Protein 1YQG (pdb70)

Nearest PDB structures (foldseek):
  2ag8-assembly1_A  TM=1.003E+00  e=1.740E-44  Neisseria meningitidis MC58
  5bsh-assembly1_D  TM=9.131E-01  e=9.333E-19  Medicago truncatula
  5uax-assembly1_C  TM=8.382E-01  e=2.889E-17  Homo sapiens
  6xp2-assembly1_A  TM=8.305E-01  e=1.001E-16  Homo sapiens
  5uax-assembly1_E  TM=8.063E-01  e=8.432E-16  Homo sapiens

B-factor: mean 32.5, std 8.83, range [17.81, 97.8]

Foldseek 3Di:
DEEEEAQPPVLLLLQLDLVVDDDQYEYADQDVVRVVVCCVPVVHHYDPDDDQADLDYEYEYEDEPVCLVSLQPDANNNHQYEYAYFLQDLVLVCVSNVHDQNYHYKWASQLSVLDIEMEEHDPPHDPVSVVVVCVSNSSHHYYYDPDSLCLVCCLPRHCPVVVVVVVLVVQLVVVVVVPDDVVSNVVSVVVVVVVVVVCVVVVDDPVCVLVVPDDPVDPSVVVVVVCVVVVVVVVSVVSSVVSSVVSVCSVVSD

InterPro domains:
  IPR000304 Pyrroline-5-carboxylate reductase-like [MF_01925] (1-258)
  IPR000304 Pyrroline-5-carboxylate reductase-like [PIRSF000193] (1-259)
  IPR000304 Pyrroline-5-carboxylate reductase-like [TIGR00112] (3-258)
  IPR008927 6-phosphogluconate dehydrogenase-like, C-terminal domain superfamily [SSF48179] (153-261)
  IPR028939 Pyrroline-5-carboxylate reductase, catalytic, N-terminal [PF03807] (3-90)
  IPR029036 Pyrroline-5-carboxylate reductase, dimerisation domain [PF14748] (154-258)
  IPR036291 NAD(P)-binding domain superfamily [SSF51735] (1-151)

Sequence (254 aa):
NVYFLGGGNAAAVAGGLVKQGGYRIYIANRGAEKRERLEKELGVETSATLPELHSDDVLILAVKPQDEAACKNIRTNGALVLSVAAGLSVGTLSRYLGGTRRIVRVPNTPGKIGLGVSGYAEAEVSETDRRIADRIKSVGLTVWLDDEEKHGITGISGSGPAYVFYLLDALQNAAIRQGFDAEARALSLATFKGAVALAEQTGEDFEKLQKNVTSKGGTTHEAVEAFRRHRVAEAISEGVCACVRRSQEERQYQ

Organism: Neisseria meningitidis serogroup B (strain ATCC BAA-335 / MC58) (NCBI:txid122586)

Secondary structure (DSSP, 8-state):
-EEEE-----HHHHHHHHHH-S--EEEE-SSHHHHHHHHHHT--EEESS-----TTSEEEE-S-TT--TTTTT---TT-EEEE--TT--HHHHHHHTTS---EEE---GGGGGT-EEE----TTS-HHHHHHHHH--TTEEE---SSTT--HHIIIIISHHHHHHHHHHHHHHHHHHTT---HHHHHHHHHHHHHHHHHHHH---HHHHHHHT--TTSHHHHHHHHHHHTTHHHHHHHHHHHHHHHHH--TTT-

CATH classification: 3.40.50.720 (+1 more: 1.10.3730.10)

Solvent-accessible surface area: 15222 Å² total

Structure (mmCIF, N/CA/C/O backbone):
data_1YQG
#
_entry.id   1YQG
#
_cell.length_a   89.526
_cell.length_b   49.845
_cell.length_c   65.534
_cell.angle_alpha   90.00
_cell.angle_beta   90.00
_cell.angle_gamma   90.00
#
_symmetry.space_group_name_H-M   'P 21 21 2'
#
loop_
_entity.id
_entity.type
_entity.pdbx_description
1 polymer 'pyrroline-5-carboxylate reductase'
2 non-polymer 'SULFATE ION'
3 water water
#
loop_
_atom_site.group_PDB
_atom_site.id
_atom_site.type_symbol
_atom_site.label_atom_id
_atom_site.label_alt_id
_atom_site.label_comp_id
_atom_site.label_asym_id
_atom_site.label_entity_id
_atom_site.label_seq_id
_atom_site.pdbx_PDB_ins_code
_atom_site.Cartn_x
_atom_site.Cartn_y
_atom_site.Cartn_z
_atom_site.occupancy
_atom_site.B_iso_or_equiv
_atom_site.auth_seq_id
_atom_site.auth_comp_id
_atom_site.auth_asym_id
_atom_site.auth_atom_id
_atom_site.pdbx_PDB_model_num
ATOM 9 N N . ASN A 1 2 ? 16.446 37.243 33.443 1.00 33.91 2 ASN A N 1
ATOM 10 C CA . ASN A 1 2 ? 15.915 36.131 32.689 1.00 32.13 2 ASN A CA 1
ATOM 11 C C . ASN A 1 2 ? 16.474 36.188 31.264 1.00 31.44 2 ASN A C 1
ATOM 12 O O . ASN A 1 2 ? 16.410 37.239 30.577 1.00 30.46 2 ASN A O 1
ATOM 17 N N . VAL A 1 3 ? 16.964 35.035 30.824 1.00 30.46 3 VAL A N 1
ATOM 18 C CA . VAL A 1 3 ? 17.353 34.862 29.446 1.00 29.16 3 VAL A CA 1
ATOM 19 C C . VAL A 1 3 ? 16.535 33.717 28.905 1.00 28.83 3 VAL A C 1
ATOM 20 O O . VAL A 1 3 ? 16.775 32.533 29.236 1.00 27.55 3 VAL A O 1
ATOM 24 N N . TYR A 1 4 ? 15.556 34.089 28.080 1.00 27.53 4 TYR A N 1
ATOM 25 C CA . TYR A 1 4 ? 14.715 33.141 27.389 1.00 27.84 4 TYR A CA 1
ATOM 26 C C . TYR A 1 4 ? 15.284 32.796 26.044 1.00 28.33 4 TYR A C 1
ATOM 27 O O . TYR A 1 4 ? 15.788 33.677 25.336 1.00 29.11 4 TYR A O 1
ATOM 36 N N . PHE A 1 5 ? 15.190 31.518 25.686 1.00 28.52 5 PHE A N 1
ATOM 37 C CA . PHE A 1 5 ? 15.568 31.055 24.348 1.00 28.39 5 PHE A CA 1
ATOM 38 C C . PHE A 1 5 ? 14.328 30.590 23.613 1.00 28.14 5 PHE A C 1
ATOM 39 O O . PHE A 1 5 ? 13.536 29.819 24.157 1.00 27.74 5 PHE A O 1
ATOM 47 N N . LEU A 1 6 ? 14.135 31.083 22.396 1.00 28.79 6 LEU A N 1
ATOM 48 C CA . LEU A 1 6 ? 13.134 30.506 21.484 1.00 30.08 6 LEU A CA 1
ATOM 49 C C . LEU A 1 6 ? 13.830 29.485 20.593 1.00 30.19 6 LEU A C 1
ATOM 50 O O . LEU A 1 6 ? 14.487 29.842 19.625 1.00 31.56 6 LEU A O 1
ATOM 55 N N . GLY A 1 7 ? 13.690 28.210 20.907 1.00 30.84 7 GLY A N 1
ATOM 56 C CA . GLY A 1 7 ? 14.430 27.184 20.208 1.00 31.85 7 GLY A CA 1
ATOM 57 C C . GLY A 1 7 ? 15.491 26.636 21.156 1.00 32.46 7 GLY A C 1
ATOM 58 O O . GLY A 1 7 ? 16.192 27.390 21.816 1.00 32.62 7 GLY A O 1
ATOM 59 N N . GLY A 1 8 ? 15.586 25.316 21.230 1.00 33.91 8 GLY A N 1
ATOM 60 C CA . GLY A 1 8 ? 16.522 24.634 22.149 1.00 34.60 8 GLY A CA 1
ATOM 61 C C . GLY A 1 8 ? 17.546 23.772 21.414 1.00 35.32 8 GLY A C 1
ATOM 62 O O . GLY A 1 8 ? 18.083 22.802 21.983 1.00 35.40 8 GLY A O 1
ATOM 63 N N . GLY A 1 9 ? 17.820 24.142 20.161 1.00 34.98 9 GLY A N 1
ATOM 64 C CA . GLY A 1 9 ? 18.833 23.496 19.306 1.00 35.08 9 GLY A CA 1
ATOM 65 C C . GLY A 1 9 ? 20.300 23.713 19.709 1.00 35.00 9 GLY A C 1
ATOM 66 O O . GLY A 1 9 ? 20.600 24.217 20.792 1.00 33.77 9 GLY A O 1
ATOM 67 N N . ASN A 1 10 ? 21.216 23.307 18.834 1.00 34.96 10 ASN A N 1
ATOM 68 C CA . ASN A 1 10 ? 22.626 23.230 19.205 1.00 36.26 10 ASN A CA 1
ATOM 69 C C . ASN A 1 10 ? 23.251 24.553 19.665 1.00 35.84 10 ASN A C 1
ATOM 70 O O . ASN A 1 10 ? 23.996 24.579 20.657 1.00 34.35 10 ASN A O 1
ATOM 83 N N . ALA A 1 12 ? 21.588 27.347 20.697 1.00 30.72 12 ALA A N 1
ATOM 84 C CA . ALA A 1 12 ? 20.916 27.756 21.928 1.00 30.33 12 ALA A CA 1
ATOM 85 C C . ALA A 1 12 ? 21.531 27.031 23.116 1.00 29.06 12 ALA A C 1
ATOM 86 O O . ALA A 1 12 ? 21.791 27.638 24.154 1.00 29.13 12 ALA A O 1
ATOM 88 N N . ALA A 1 13 ? 21.748 25.726 22.977 1.00 28.60 13 ALA A N 1
ATOM 89 C CA . ALA A 1 13 ? 22.332 24.945 24.066 1.00 28.65 13 ALA A CA 1
ATOM 90 C C . ALA A 1 13 ? 23.777 25.366 24.396 1.00 28.70 13 ALA A C 1
ATOM 91 O O . ALA A 1 13 ? 24.152 25.370 25.563 1.00 28.12 13 ALA A O 1
ATOM 93 N N . ALA A 1 14 ? 24.555 25.765 23.385 1.00 28.19 14 ALA A N 1
ATOM 94 C CA . ALA A 1 14 ? 25.901 26.249 23.619 1.00 28.19 14 ALA A CA 1
ATOM 95 C C . ALA A 1 14 ? 25.825 27.520 24.428 1.00 27.58 14 ALA A C 1
ATOM 96 O O . ALA A 1 14 ? 26.499 27.665 25.438 1.00 27.81 14 ALA A O 1
ATOM 98 N N . VAL A 1 15 ? 25.017 28.464 23.954 1.00 27.79 15 VAL A N 1
ATOM 99 C CA . VAL A 1 15 ? 24.912 29.732 24.657 1.00 27.87 15 VAL A CA 1
ATOM 100 C C . VAL A 1 15 ? 24.356 29.508 26.075 1.00 27.60 15 VAL A C 1
ATOM 101 O O . VAL A 1 15 ? 24.883 30.080 27.032 1.00 26.82 15 VAL A O 1
ATOM 105 N N . ALA A 1 16 ? 23.310 28.677 26.209 1.00 25.80 16 ALA A N 1
ATOM 106 C CA . ALA A 1 16 ? 22.762 28.380 27.546 1.00 26.49 16 ALA A CA 1
ATOM 107 C C . ALA A 1 16 ? 23.840 27.816 28.474 1.00 25.74 16 ALA A C 1
ATOM 108 O O . ALA A 1 16 ? 23.934 28.237 29.612 1.00 26.63 16 ALA A O 1
ATOM 110 N N . GLY A 1 17 ? 24.663 26.890 27.979 1.00 25.66 17 GLY A N 1
ATOM 111 C CA . GLY A 1 17 ? 25.721 26.246 28.799 1.00 25.17 17 GLY A CA 1
ATOM 112 C C . GLY A 1 17 ? 26.771 27.251 29.189 1.00 25.96 17 GLY A C 1
ATOM 113 O O . GLY A 1 17 ? 27.294 27.257 30.328 1.00 25.95 17 GLY A O 1
ATOM 114 N N . GLY A 1 18 ? 27.069 28.144 28.240 1.00 25.19 18 GLY A N 1
ATOM 115 C CA . GLY A 1 18 ? 27.917 29.293 28.492 1.00 25.57 18 GLY A CA 1
ATOM 116 C C . GLY A 1 18 ? 27.439 30.160 29.636 1.00 25.40 18 GLY A C 1
ATOM 117 O O . GLY A 1 18 ? 28.218 30.542 30.522 1.00 26.43 18 GLY A O 1
ATOM 118 N N . LEU A 1 19 ? 26.151 30.493 29.607 1.00 25.49 19 LEU A N 1
ATOM 119 C CA . LEU A 1 19 ? 25.555 31.346 30.634 1.00 25.91 19 LEU A CA 1
ATOM 120 C C . LEU A 1 19 ? 25.516 30.690 32.000 1.00 26.07 19 LEU A C 1
ATOM 121 O O . LEU A 1 19 ? 25.737 31.354 33.044 1.00 25.31 19 LEU A O 1
ATOM 126 N N . VAL A 1 20 ? 25.237 29.389 32.002 1.00 27.45 20 VAL A N 1
ATOM 127 C CA . VAL A 1 20 ? 25.290 28.594 33.262 1.00 27.35 20 VAL A CA 1
ATOM 128 C C . VAL A 1 20 ? 26.677 28.705 33.884 1.00 28.42 20 VAL A C 1
ATOM 129 O O . VAL A 1 20 ? 26.810 29.042 35.071 1.00 26.30 20 VAL A O 1
ATOM 133 N N . LYS A 1 21 ? 27.711 28.503 33.077 1.00 29.66 21 LYS A N 1
ATOM 134 C CA . LYS A 1 21 ? 29.064 28.576 33.593 1.00 32.36 21 LYS A CA 1
ATOM 135 C C . LYS A 1 21 ? 29.409 29.963 34.136 1.00 33.10 21 LYS A C 1
ATOM 136 O O . LYS A 1 21 ? 30.103 30.069 35.154 1.00 32.72 21 LYS A O 1
ATOM 142 N N . GLN A 1 22 ? 28.922 31.006 33.447 1.00 32.37 22 GLN A N 1
ATOM 143 C CA . GLN A 1 22 ? 29.204 32.393 33.801 1.00 34.25 22 GLN A CA 1
ATOM 144 C C . GLN A 1 22 ? 28.591 32.703 35.121 1.00 34.93 22 GLN A C 1
ATOM 145 O O . GLN A 1 22 ? 29.217 33.372 35.922 1.00 36.01 22 GLN A O 1
ATOM 151 N N . GLY A 1 23 ? 27.376 32.200 35.356 1.00 34.09 23 GLY A N 1
ATOM 152 C CA . GLY A 1 23 ? 26.688 32.405 36.627 1.00 34.03 23 GLY A CA 1
ATOM 153 C C . GLY A 1 23 ? 25.880 33.684 36.541 1.00 34.14 23 GLY A C 1
ATOM 154 O O . GLY A 1 23 ? 26.177 34.588 35.741 1.00 34.91 23 GLY A O 1
ATOM 155 N N . GLY A 1 24 ? 24.834 33.749 37.339 1.00 34.30 24 GLY A N 1
ATOM 156 C CA . GLY A 1 24 ? 24.105 35.000 37.512 1.00 34.92 24 GLY A CA 1
ATOM 157 C C . GLY A 1 24 ? 22.887 35.279 36.662 1.00 34.76 24 GLY A C 1
ATOM 158 O O . GLY A 1 24 ? 22.243 36.312 36.866 1.00 36.50 24 GLY A O 1
ATOM 159 N N . TYR A 1 25 ? 22.565 34.392 35.721 1.00 32.37 25 TYR A N 1
ATOM 160 C CA . TYR A 1 25 ? 21.379 34.531 34.875 1.00 30.69 25 TYR A CA 1
ATOM 161 C C . TYR A 1 25 ? 20.340 33.479 35.233 1.00 29.76 25 TYR A C 1
ATOM 162 O O . TYR A 1 25 ? 20.682 32.437 35.772 1.00 28.47 25 TYR A O 1
ATOM 171 N N . ARG A 1 26 ? 19.080 33.745 34.916 1.00 28.87 26 ARG A N 1
ATOM 172 C CA . ARG A 1 26 ? 18.029 32.730 35.008 1.00 29.78 26 ARG A CA 1
ATOM 173 C C . ARG A 1 26 ? 17.709 32.237 33.590 1.00 29.31 26 ARG A C 1
ATOM 174 O O . ARG A 1 26 ? 17.139 32.961 32.789 1.00 29.02 26 ARG A O 1
ATOM 182 N N . ILE A 1 27 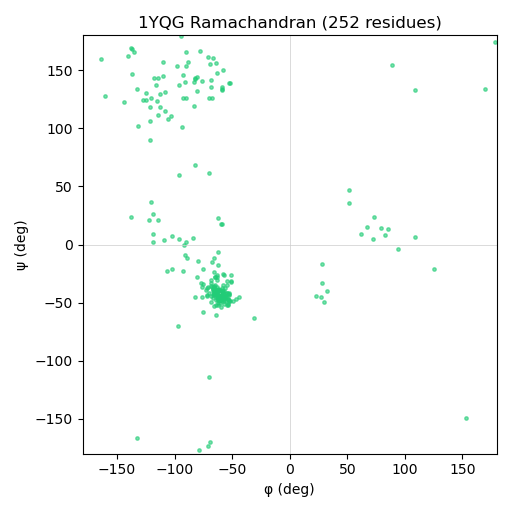? 18.066 30.999 33.273 1.00 29.55 27 ILE A N 1
ATOM 183 C CA . ILE A 1 27 ? 17.923 30.520 31.885 1.00 29.20 27 ILE A CA 1
ATOM 184 C C . ILE A 1 27 ? 16.610 29.770 31.753 1.00 29.74 27 ILE A C 1
ATOM 185 O O . ILE A 1 27 ? 16.238 28.999 32.645 1.00 28.03 27 ILE A O 1
ATOM 190 N N . TYR A 1 28 ? 15.900 30.013 30.655 1.00 28.98 28 TYR A N 1
ATOM 191 C CA . TYR A 1 28 ? 14.608 29.378 30.416 1.00 30.10 28 TYR A CA 1
ATOM 192 C C . TYR A 1 28 ? 14.522 29.121 28.913 1.00 30.27 28 TYR A C 1
ATOM 193 O O . TYR A 1 28 ? 14.676 30.053 28.109 1.00 30.88 28 TYR A O 1
ATOM 202 N N . ILE A 1 29 ? 14.328 27.856 28.521 1.00 30.33 29 ILE A N 1
ATOM 203 C CA . ILE A 1 29 ? 14.300 27.482 27.096 1.00 29.53 29 ILE A CA 1
ATOM 204 C C . ILE A 1 29 ? 12.924 27.006 26.610 1.00 30.25 29 ILE A C 1
ATOM 205 O O . ILE A 1 29 ? 12.369 26.020 27.129 1.00 29.38 29 ILE A O 1
ATOM 210 N N . ALA A 1 30 ? 12.363 27.736 25.645 1.00 29.26 30 ALA A N 1
ATOM 211 C CA . ALA A 1 30 ? 11.128 27.350 24.977 1.00 30.48 30 ALA A CA 1
ATOM 212 C C . ALA A 1 30 ? 11.476 26.552 23.733 1.00 30.85 30 ALA A C 1
ATOM 213 O O . ALA A 1 30 ? 12.260 26.991 22.892 1.00 31.91 30 ALA A O 1
ATOM 215 N N . ASN A 1 31 ? 10.897 25.368 23.642 1.00 31.97 31 ASN A N 1
ATOM 216 C CA . ASN A 1 31 ? 11.172 24.432 22.573 1.00 33.84 31 ASN A CA 1
ATOM 217 C C . ASN A 1 31 ? 10.008 23.442 22.518 1.00 35.29 31 ASN A C 1
ATOM 218 O O . ASN A 1 31 ? 9.627 22.863 23.541 1.00 35.36 31 ASN A O 1
ATOM 223 N N . ARG A 1 32 ? 9.428 23.268 21.333 1.00 37.40 32 ARG A N 1
ATOM 224 C CA . ARG A 1 32 ? 8.164 22.528 21.209 1.00 39.25 32 ARG A CA 1
ATOM 225 C C . ARG A 1 32 ? 8.317 21.055 21.617 1.00 40.05 32 ARG A C 1
ATOM 226 O O . ARG A 1 32 ? 7.671 20.615 22.571 1.00 40.58 32 ARG A O 1
ATOM 234 N N . GLY A 1 33 ? 9.175 20.307 20.923 1.00 40.98 33 GLY A N 1
ATOM 235 C CA . GLY A 1 33 ? 9.331 18.871 21.189 1.00 42.27 33 GLY A CA 1
ATOM 236 C C . GLY A 1 33 ? 9.977 18.576 22.530 1.00 43.10 33 GLY A C 1
ATOM 237 O O . GLY A 1 33 ? 10.951 19.222 22.903 1.00 43.55 33 GLY A O 1
ATOM 238 N N . ALA A 1 34 ? 9.419 17.611 23.256 1.00 44.35 34 ALA A N 1
ATOM 239 C CA . ALA A 1 34 ? 9.896 17.222 24.587 1.00 45.45 34 ALA A CA 1
ATOM 240 C C . ALA A 1 34 ? 11.304 16.623 24.546 1.00 46.58 34 ALA A C 1
ATOM 241 O O . ALA A 1 34 ? 12.149 16.900 25.417 1.00 46.55 34 ALA A O 1
ATOM 243 N N . GLU A 1 35 ? 11.554 15.824 23.514 1.00 47.45 35 GLU A N 1
ATOM 244 C CA . GLU A 1 35 ? 12.844 15.184 23.316 1.00 48.04 35 GLU A CA 1
ATOM 245 C C . GLU A 1 35 ? 13.976 16.014 23.853 1.00 47.43 35 GLU A C 1
ATOM 246 O O . GLU A 1 35 ? 14.657 15.575 24.787 1.00 48.18 35 GLU A O 1
ATOM 252 N N . LYS A 1 36 ? 14.179 17.211 23.290 1.00 46.19 36 LYS A N 1
ATOM 253 C CA . LYS A 1 36 ? 15.325 18.012 23.690 1.00 45.02 36 LYS A CA 1
ATOM 254 C C . LYS A 1 36 ? 15.106 18.959 24.876 1.00 43.82 36 LYS A C 1
ATOM 255 O O . LYS A 1 36 ? 16.079 19.482 25.444 1.00 44.16 36 LYS A O 1
ATOM 261 N N . ARG A 1 37 ? 13.848 19.149 25.273 1.00 42.17 37 ARG A N 1
ATOM 262 C CA . ARG A 1 37 ? 13.575 19.723 26.586 1.00 40.72 37 ARG A CA 1
ATOM 263 C C . ARG A 1 37 ? 14.085 18.788 27.690 1.00 39.75 37 ARG A C 1
ATOM 264 O O . ARG A 1 37 ? 14.763 19.245 28.620 1.00 39.54 37 ARG A O 1
ATOM 272 N N . GLU A 1 38 ? 13.755 17.497 27.571 1.00 39.30 38 GLU A N 1
ATOM 273 C CA . GLU A 1 38 ? 14.334 16.417 28.394 1.00 39.05 38 GLU A CA 1
ATOM 274 C C . GLU A 1 38 ? 15.871 16.481 28.516 1.00 38.49 38 GLU A C 1
ATOM 275 O O . GLU A 1 38 ? 16.408 16.387 29.617 1.00 38.39 38 GLU A O 1
ATOM 281 N N . ARG A 1 39 ? 16.569 16.668 27.395 1.00 38.60 39 ARG A N 1
ATOM 282 C CA . ARG A 1 39 ? 18.034 16.665 27.370 1.00 37.73 39 ARG A CA 1
ATOM 283 C C . ARG A 1 39 ? 18.674 17.831 28.111 1.00 36.80 39 ARG A C 1
ATOM 284 O O . ARG A 1 39 ? 19.637 17.653 28.875 1.00 35.37 39 ARG A O 1
ATOM 292 N N . LEU A 1 40 ? 18.146 19.033 27.863 1.00 36.03 40 LEU A N 1
ATOM 293 C CA . LEU A 1 40 ? 18.695 20.249 28.441 1.00 34.74 40 LEU A CA 1
ATOM 294 C C . LEU A 1 40 ? 18.536 20.279 29.956 1.00 34.80 40 LEU A C 1
ATOM 295 O O . LEU A 1 40 ? 19.437 20.753 30.676 1.00 34.06 40 LEU A O 1
ATOM 300 N N . GLU A 1 41 ? 17.403 19.754 30.436 1.00 33.45 41 GLU A N 1
ATOM 301 C CA . GLU A 1 41 ? 17.135 19.695 31.861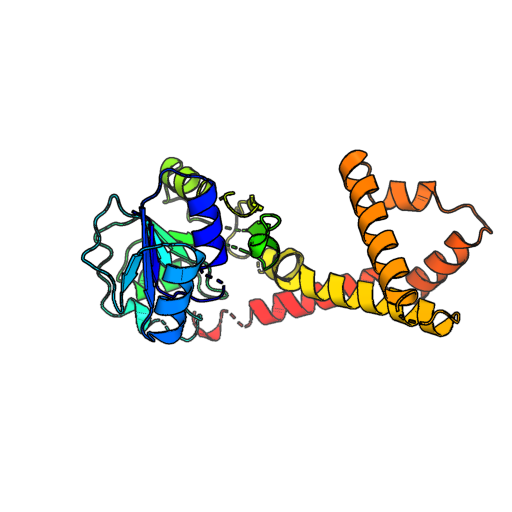 1.00 33.86 41 GLU A CA 1
ATOM 302 C C . GLU A 1 41 ? 18.085 18.708 32.570 1.00 33.36 41 GLU A C 1
ATOM 303 O O . GLU A 1 41 ? 18.486 18.941 33.712 1.00 33.94 41 GLU A O 1
ATOM 309 N N . LYS A 1 42 ? 18.413 17.613 31.886 1.00 32.93 42 LYS A N 1
ATOM 310 C CA . LYS A 1 42 ? 19.186 16.507 32.466 1.00 33.14 42 LYS A CA 1
ATOM 311 C C . LYS A 1 42 ? 20.642 16.918 32.556 1.00 34.13 42 LYS A C 1
ATOM 312 O O . LYS A 1 42 ? 21.314 16.701 33.578 1.00 34.32 42 LYS A O 1
ATOM 318 N N . GLU A 1 43 ? 21.093 17.510 31.454 1.00 33.26 43 GLU A N 1
ATOM 319 C CA . GLU A 1 43 ? 22.450 17.936 31.218 1.00 34.51 43 GLU A CA 1
ATOM 320 C C . GLU A 1 43 ? 22.852 19.310 31.807 1.00 34.45 43 GLU A C 1
ATOM 321 O O . GLU A 1 43 ? 23.959 19.442 32.386 1.00 34.27 43 GLU A O 1
ATOM 327 N N . LEU A 1 44 ? 21.979 20.314 31.626 1.00 34.04 44 LEU A N 1
ATOM 328 C CA . LEU A 1 44 ? 22.310 21.692 31.995 1.00 32.69 44 LEU A CA 1
ATOM 329 C C . LEU A 1 44 ? 21.598 22.115 33.224 1.00 31.82 44 LEU A C 1
ATOM 330 O O . LEU A 1 44 ? 22.069 23.034 33.894 1.00 31.89 44 LEU A O 1
ATOM 335 N N . GLY A 1 45 ? 20.476 21.436 33.513 1.00 29.97 45 GLY A N 1
ATOM 336 C CA . GLY A 1 45 ? 19.649 21.688 34.664 1.00 28.86 45 GLY A CA 1
ATOM 337 C C . GLY A 1 45 ? 18.874 22.964 34.490 1.00 27.44 45 GLY A C 1
ATOM 338 O O . GLY A 1 45 ? 18.467 23.569 35.460 1.00 26.63 45 GLY A O 1
ATOM 339 N N . VAL A 1 46 ? 18.669 23.383 33.242 1.00 27.88 46 VAL A N 1
ATOM 340 C CA . VAL A 1 46 ? 17.953 24.632 32.986 1.00 26.76 46 VAL A CA 1
ATOM 341 C C . VAL A 1 46 ? 16.472 24.371 32.850 1.00 27.41 46 VAL A C 1
ATOM 342 O O . VAL A 1 46 ? 16.056 23.246 32.511 1.00 26.27 46 VAL A O 1
ATOM 346 N N . GLU A 1 47 ? 15.680 25.394 33.163 1.00 27.80 47 GLU A N 1
ATOM 347 C CA . GLU A 1 47 ? 14.245 25.352 32.950 1.00 29.92 47 GLU A CA 1
ATOM 348 C C . GLU A 1 47 ? 13.905 25.342 31.467 1.00 29.86 47 GLU A C 1
ATOM 349 O O . GLU A 1 47 ? 14.541 26.023 30.659 1.00 29.56 47 GLU A O 1
ATOM 355 N N . THR A 1 48 ? 12.878 24.570 31.133 1.00 30.02 48 THR A N 1
ATOM 356 C CA . THR A 1 48 ? 12.368 24.463 29.779 1.00 29.34 48 THR A CA 1
ATOM 357 C C . THR A 1 48 ? 10.841 24.405 29.828 1.00 29.95 48 THR A C 1
ATOM 358 O O . THR A 1 48 ? 10.238 24.070 30.854 1.00 30.44 48 THR A O 1
ATOM 362 N N . SER A 1 49 ? 10.234 24.677 28.688 1.00 30.10 49 SER A N 1
ATOM 363 C CA . SER A 1 49 ? 8.780 24.609 28.511 1.00 30.93 49 SER A CA 1
ATOM 364 C C . SER A 1 49 ? 8.493 24.596 27.014 1.00 30.69 49 SER A C 1
ATOM 365 O O . SER A 1 49 ? 9.338 24.995 26.210 1.00 30.17 49 SER A O 1
ATOM 368 N N . ALA A 1 50 ? 7.310 24.122 26.642 1.00 30.95 50 ALA A N 1
ATOM 369 C CA . ALA A 1 50 ? 6.906 24.063 25.236 1.00 31.49 50 ALA A CA 1
ATOM 370 C C . ALA A 1 50 ? 6.804 25.463 24.602 1.00 31.91 50 ALA A C 1
ATOM 371 O O . ALA A 1 50 ? 7.070 25.634 23.414 1.00 32.00 50 ALA A O 1
ATOM 373 N N . THR A 1 51 ? 6.454 26.456 25.421 1.00 33.01 51 THR A N 1
ATOM 374 C CA . THR A 1 51 ? 6.207 27.830 24.980 1.00 33.48 51 THR A CA 1
ATOM 375 C C . THR A 1 51 ? 6.842 28.839 25.950 1.00 33.73 51 THR A C 1
ATOM 376 O O . THR A 1 51 ? 7.263 28.470 27.066 1.00 33.82 51 THR A O 1
ATOM 380 N N . LEU A 1 52 ? 6.895 30.111 25.538 1.00 34.16 52 LEU A N 1
ATOM 381 C CA . LEU A 1 52 ? 7.422 31.187 26.386 1.00 34.20 52 LEU A CA 1
ATOM 382 C C . LEU A 1 52 ? 6.383 31.685 27.357 1.00 34.65 52 LEU A C 1
ATOM 383 O O . LEU A 1 52 ? 5.212 31.784 26.998 1.00 34.43 52 LEU A O 1
ATOM 388 N N . PRO A 1 53 ? 6.802 32.027 28.591 1.00 34.56 53 PRO A N 1
ATOM 389 C CA . PRO A 1 53 ? 5.842 32.700 29.455 1.00 35.07 53 PRO A CA 1
ATOM 390 C C . PRO A 1 53 ? 5.762 34.170 29.047 1.00 34.99 53 PRO A C 1
ATOM 391 O O . PRO A 1 53 ? 6.429 34.580 28.076 1.00 34.48 53 PRO A O 1
ATOM 395 N N . GLU A 1 54 ? 4.975 34.952 29.777 1.00 34.32 54 GLU A N 1
ATOM 396 C CA . GLU A 1 54 ? 4.908 36.382 29.523 1.00 34.65 54 GLU A CA 1
ATOM 397 C C . GLU A 1 54 ? 6.301 37.011 29.670 1.00 34.18 54 GLU A C 1
ATOM 398 O O . GLU A 1 54 ? 7.019 36.720 30.637 1.00 33.54 54 GLU A O 1
ATOM 404 N N . LEU A 1 55 ? 6.656 37.860 28.693 1.00 33.19 55 LEU A N 1
ATOM 405 C CA . LEU A 1 55 ? 7.943 38.557 28.636 1.00 32.24 55 LEU A CA 1
ATOM 406 C C . LEU A 1 55 ? 7.791 39.975 29.187 1.00 32.46 55 LEU A C 1
ATOM 407 O O . LEU A 1 55 ? 6.697 40.535 29.153 1.00 32.24 55 LEU A O 1
ATOM 412 N N . HIS A 1 56 ? 8.871 40.544 29.710 1.00 32.39 56 HIS A N 1
ATOM 413 C CA . HIS A 1 56 ? 8.873 41.926 30.178 1.00 33.13 56 HIS A CA 1
ATOM 414 C C . HIS A 1 56 ? 10.142 42.626 29.690 1.00 33.08 56 HIS A C 1
ATOM 415 O O . HIS A 1 56 ? 11.106 41.975 29.284 1.00 32.74 56 HIS A O 1
ATOM 422 N N . SER A 1 57 ? 10.157 43.952 29.778 1.00 32.77 57 SER A N 1
ATOM 423 C CA . SER A 1 57 ? 11.231 44.748 29.195 1.00 32.20 57 SER A CA 1
ATOM 424 C C . SER A 1 57 ? 12.578 44.548 29.893 1.00 32.31 57 SER A C 1
ATOM 425 O O . SER A 1 57 ? 13.621 44.919 29.342 1.00 32.84 57 SER A O 1
ATOM 428 N N . ASP A 1 58 ? 12.569 43.963 31.086 1.00 32.15 58 ASP A N 1
ATOM 429 C CA . ASP A 1 58 ? 13.833 43.604 31.756 1.00 32.31 58 ASP A CA 1
ATOM 430 C C . ASP A 1 58 ? 14.337 42.190 31.421 1.00 30.98 58 ASP A C 1
ATOM 431 O O . ASP A 1 58 ? 15.356 41.728 31.949 1.00 30.81 58 ASP A O 1
ATOM 436 N N . ASP A 1 59 ? 13.627 41.487 30.555 1.00 29.16 59 ASP A N 1
ATOM 437 C CA . ASP A 1 59 ? 14.081 40.161 30.138 1.00 28.54 59 ASP A CA 1
ATOM 438 C C . ASP A 1 59 ? 14.978 40.263 28.890 1.00 28.44 59 ASP A C 1
ATOM 439 O O . ASP A 1 59 ? 14.988 41.280 28.190 1.00 28.15 59 ASP A O 1
ATOM 444 N N . VAL A 1 60 ? 15.675 39.175 28.597 1.00 27.75 60 VAL A N 1
ATOM 445 C CA . VAL A 1 60 ? 16.322 39.016 27.310 1.00 26.75 60 VAL A CA 1
ATOM 446 C C . VAL A 1 60 ? 15.652 37.826 26.621 1.00 26.93 60 VAL A C 1
ATOM 447 O O . VAL A 1 60 ? 15.354 36.823 27.260 1.00 27.14 60 VAL A O 1
ATOM 451 N N . LEU A 1 61 ? 15.386 37.974 25.329 1.00 25.92 61 LEU A N 1
ATOM 452 C CA . LEU A 1 61 ? 14.898 36.895 24.488 1.00 26.56 61 LEU A CA 1
ATOM 453 C C . LEU A 1 61 ? 15.951 36.572 23.415 1.00 25.70 61 LEU A C 1
ATOM 454 O O . LEU A 1 61 ? 16.296 37.429 22.617 1.00 26.41 61 LEU A O 1
ATOM 459 N N . ILE A 1 62 ? 16.395 35.325 23.339 1.00 26.60 62 ILE A N 1
ATOM 460 C CA . ILE A 1 62 ? 17.344 34.912 22.288 1.00 26.78 62 ILE A CA 1
ATOM 461 C C . ILE A 1 62 ? 16.638 34.027 21.278 1.00 26.79 62 ILE A C 1
ATOM 462 O O . ILE A 1 62 ? 16.159 32.939 21.622 1.00 26.13 62 ILE A O 1
ATOM 467 N N . LEU A 1 63 ? 16.536 34.535 20.037 1.00 26.52 63 LEU A N 1
ATOM 468 C CA . LEU A 1 63 ? 15.854 33.815 18.936 1.00 26.44 63 LEU A CA 1
ATOM 469 C C . LEU A 1 63 ? 16.802 32.829 18.313 1.00 27.22 63 LEU A C 1
ATOM 470 O O . LEU A 1 63 ? 17.854 33.208 17.807 1.00 26.85 63 LEU A O 1
ATOM 475 N N . ALA A 1 64 ? 16.451 31.552 18.366 1.00 28.94 64 ALA A N 1
ATOM 476 C CA . ALA A 1 64 ? 17.434 30.548 17.991 1.00 32.16 64 ALA A CA 1
ATOM 477 C C . ALA A 1 64 ? 16.788 29.474 17.148 1.00 33.87 64 ALA A C 1
ATOM 478 O O . ALA A 1 64 ? 17.287 28.348 17.106 1.00 35.58 64 ALA A O 1
ATOM 480 N N . VAL A 1 65 ? 15.683 29.810 16.497 1.00 34.41 65 VAL A N 1
ATOM 481 C CA . VAL A 1 65 ? 15.072 28.872 15.567 1.00 35.96 65 VAL A CA 1
ATOM 482 C C . VAL A 1 65 ? 15.673 29.037 14.188 1.00 35.84 65 VAL A C 1
ATOM 483 O O . VAL A 1 65 ? 16.257 30.062 13.855 1.00 35.71 65 VAL A O 1
ATOM 487 N N . LYS A 1 66 ? 15.568 27.972 13.413 1.00 36.86 66 LYS A N 1
ATOM 488 C CA . LYS A 1 66 ? 15.989 27.958 12.020 1.00 37.49 66 LYS A CA 1
ATOM 489 C C . LYS A 1 66 ? 15.320 29.122 11.288 1.00 36.37 66 LYS A C 1
ATOM 490 O O . LYS A 1 66 ? 14.156 29.432 11.556 1.00 36.90 66 LYS A O 1
ATOM 496 N N . PRO A 1 67 ? 16.075 29.804 10.411 1.00 35.77 67 PRO A N 1
ATOM 497 C CA . PRO A 1 67 ? 15.611 31.044 9.767 1.00 35.63 67 PRO A CA 1
ATOM 498 C C . PRO A 1 67 ? 14.296 30.930 8.986 1.00 35.84 67 PRO A C 1
ATOM 499 O O . PRO A 1 67 ? 13.465 31.846 9.040 1.00 35.76 67 PRO A O 1
ATOM 503 N N . GLN A 1 68 ? 14.116 29.817 8.269 1.00 36.45 68 GLN A N 1
ATOM 504 C CA . GLN A 1 68 ? 12.872 29.536 7.511 1.00 37.26 68 GLN A CA 1
ATOM 505 C C . GLN A 1 68 ? 11.665 29.348 8.428 1.00 37.01 68 GLN A C 1
ATOM 506 O O . GLN A 1 68 ? 10.524 29.529 8.002 1.00 38.08 68 GLN A O 1
ATOM 512 N N . ASP A 1 69 ? 11.905 28.977 9.685 1.00 36.96 69 ASP A N 1
ATOM 513 C CA . ASP A 1 69 ? 10.806 28.836 10.651 1.00 37.14 69 ASP A CA 1
ATOM 514 C C . ASP A 1 69 ? 10.566 30.047 11.550 1.00 36.86 69 ASP A C 1
ATOM 515 O O . ASP A 1 69 ? 9.588 30.069 12.314 1.00 37.62 69 ASP A O 1
ATOM 528 N N . GLU A 1 71 ? 9.714 33.484 11.075 1.00 34.34 71 GLU A N 1
ATOM 529 C CA . GLU A 1 71 ? 8.521 34.322 10.949 1.00 33.62 71 GLU A CA 1
ATOM 530 C C . GLU A 1 71 ? 7.348 33.728 11.735 1.00 32.65 71 GLU A C 1
ATOM 531 O O . GLU A 1 71 ? 6.709 34.431 12.527 1.00 31.82 71 GLU A O 1
ATOM 537 N N . ALA A 1 72 ? 7.071 32.438 11.548 1.00 31.85 72 ALA A N 1
ATOM 538 C CA . ALA A 1 72 ? 5.886 31.869 12.187 1.00 31.80 72 ALA A CA 1
ATOM 539 C C . ALA A 1 72 ? 6.121 31.662 13.674 1.00 31.79 72 ALA A C 1
ATOM 540 O O . ALA A 1 72 ? 5.197 31.833 14.465 1.00 31.13 72 ALA A O 1
ATOM 542 N N . ALA A 1 73 ? 7.366 31.324 14.049 1.00 31.86 73 ALA A N 1
ATOM 543 C CA . ALA A 1 73 ? 7.746 31.181 15.449 1.00 32.02 73 ALA A CA 1
ATOM 544 C C . ALA A 1 73 ? 7.492 32.489 16.208 1.00 32.35 73 ALA A C 1
ATOM 545 O O . ALA A 1 73 ? 7.121 32.477 17.382 1.00 32.92 73 ALA A O 1
ATOM 547 N N . CYS A 1 74 ? 7.687 33.616 15.526 1.00 32.54 74 CYS A N 1
ATOM 548 C CA . CYS A 1 74 ? 7.551 34.936 16.137 1.00 32.82 74 CYS A CA 1
ATOM 549 C C . CYS A 1 74 ? 6.148 35.504 16.005 1.00 33.60 74 CYS A C 1
ATOM 550 O O . CYS A 1 74 ? 5.845 36.521 16.615 1.00 33.88 74 CYS A O 1
ATOM 553 N N . LYS A 1 75 ? 5.307 34.841 15.209 1.00 34.63 75 LYS A N 1
ATOM 554 C CA . LYS A 1 75 ? 4.001 35.370 14.798 1.00 35.77 75 LYS A CA 1
ATOM 555 C C . LYS A 1 75 ? 3.196 36.011 15.930 1.00 35.51 75 LYS A C 1
ATOM 556 O O . LYS A 1 75 ? 2.648 37.101 15.749 1.00 36.39 75 LYS A O 1
ATOM 562 N N . ASN A 1 76 ? 3.133 35.352 17.085 1.00 35.68 76 ASN A N 1
ATOM 563 C CA . ASN A 1 76 ? 2.298 35.836 18.190 1.00 36.54 76 ASN A CA 1
ATOM 564 C C . ASN A 1 76 ? 3.035 36.182 19.489 1.00 36.28 76 ASN A C 1
ATOM 565 O O . ASN A 1 76 ? 2.409 36.460 20.529 1.00 37.70 76 ASN A O 1
ATOM 570 N N . ILE A 1 77 ? 4.363 36.195 19.417 1.00 35.69 77 ILE A N 1
ATOM 571 C CA . ILE A 1 77 ? 5.214 36.600 20.533 1.00 33.98 77 ILE A CA 1
ATOM 572 C C . ILE A 1 77 ? 5.043 38.088 20.819 1.00 33.03 77 ILE A C 1
ATOM 573 O O . ILE A 1 77 ? 5.161 38.925 19.920 1.00 32.27 77 ILE A O 1
ATOM 578 N N . ARG A 1 78 ? 4.739 38.412 22.069 1.00 32.07 78 ARG A N 1
ATOM 579 C CA . ARG A 1 78 ? 4.730 39.796 22.505 1.00 31.62 78 ARG A CA 1
ATOM 580 C C . ARG A 1 78 ? 5.975 39.983 23.351 1.00 30.51 78 ARG A C 1
ATOM 581 O O . ARG A 1 78 ? 6.056 39.448 24.473 1.00 30.63 78 ARG A O 1
ATOM 589 N N . THR A 1 79 ? 6.961 40.710 22.823 1.00 29.20 79 THR A N 1
ATOM 590 C CA . THR A 1 79 ? 8.248 40.845 23.545 1.00 29.17 79 THR A CA 1
ATOM 591 C C . THR A 1 79 ? 8.091 41.809 24.716 1.00 29.03 79 THR A C 1
ATOM 592 O O . THR A 1 79 ? 8.872 41.767 25.659 1.00 28.05 79 THR A O 1
ATOM 596 N N . ASN A 1 80 ? 7.059 42.671 24.646 1.00 29.53 80 ASN A N 1
ATOM 597 C CA . ASN A 1 80 ? 6.828 43.703 25.658 1.00 30.00 80 ASN A CA 1
ATOM 598 C C . ASN A 1 80 ? 8.078 44.566 25.948 1.00 30.58 80 ASN A C 1
ATOM 599 O O . ASN A 1 80 ? 8.320 44.982 27.095 1.00 31.45 80 ASN A O 1
ATOM 604 N N . GLY A 1 81 ? 8.867 44.823 24.898 1.00 30.48 81 GLY A N 1
ATOM 605 C CA . GLY A 1 81 ? 10.072 45.644 25.018 1.00 29.89 81 GLY A CA 1
ATOM 606 C C . GLY A 1 81 ? 11.348 44.947 25.520 1.00 29.49 81 GLY A C 1
ATOM 607 O O . GLY A 1 81 ? 12.338 45.617 25.816 1.00 28.73 81 GLY A O 1
ATOM 608 N N . ALA A 1 82 ? 11.312 43.620 25.649 1.00 28.58 82 ALA A N 1
ATOM 609 C CA . ALA A 1 82 ? 12.500 42.829 26.013 1.00 27.99 82 ALA A CA 1
ATOM 610 C C . ALA A 1 82 ? 13.639 43.057 25.006 1.00 27.10 82 ALA A C 1
ATOM 611 O O . ALA A 1 82 ? 13.406 43.339 23.830 1.00 26.15 82 ALA A O 1
ATOM 613 N N . LEU A 1 83 ? 14.874 42.932 25.491 1.00 26.56 83 LEU A N 1
ATOM 614 C CA . LEU A 1 83 ? 16.043 42.921 24.610 1.00 25.73 83 LEU A CA 1
ATOM 615 C C . LEU A 1 83 ? 16.055 41.603 23.799 1.00 25.84 83 LEU A C 1
ATOM 616 O O . LEU A 1 83 ? 16.047 40.499 24.358 1.00 26.28 83 LEU A O 1
ATOM 621 N N . VAL A 1 84 ? 16.129 41.739 22.487 1.00 24.17 84 VAL A N 1
ATOM 622 C CA . VAL A 1 84 ? 16.170 40.565 21.612 1.00 23.37 84 VAL A CA 1
ATOM 623 C C . VAL A 1 84 ? 17.555 40.382 20.997 1.00 23.43 84 VAL A C 1
ATOM 624 O O . VAL A 1 84 ? 18.174 41.328 20.459 1.00 23.28 84 VAL A O 1
ATOM 628 N N . LEU A 1 85 ? 18.040 39.152 21.091 1.00 24.17 85 LEU A N 1
ATOM 629 C CA . LEU A 1 85 ? 19.234 38.721 20.362 1.00 24.80 85 LEU A CA 1
ATOM 630 C C . LEU A 1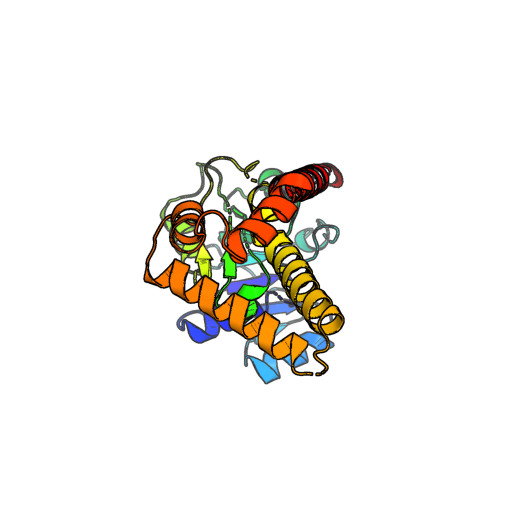 85 ? 18.769 37.670 19.360 1.00 25.62 85 LEU A C 1
ATOM 631 O O . LEU A 1 85 ? 17.867 36.880 19.658 1.00 25.25 85 LEU A O 1
ATOM 636 N N . SER A 1 86 ? 19.370 37.680 18.179 1.00 25.18 86 SER A N 1
ATOM 637 C CA . SER A 1 86 ? 19.101 36.638 17.189 1.00 26.11 86 SER A CA 1
ATOM 638 C C . SER A 1 86 ? 20.423 36.006 16.796 1.00 26.59 86 SER A C 1
ATOM 639 O O . SER A 1 86 ? 21.383 36.716 16.441 1.00 27.67 86 SER A O 1
ATOM 642 N N . VAL A 1 87 ? 20.456 34.680 16.832 1.00 27.22 87 VAL A N 1
ATOM 643 C CA . VAL A 1 87 ? 21.582 33.902 16.288 1.00 27.51 87 VAL A CA 1
ATOM 644 C C . VAL A 1 87 ? 21.270 33.279 14.909 1.00 28.79 87 VAL A C 1
ATOM 645 O O . VAL A 1 87 ? 22.060 32.533 14.364 1.00 28.09 87 VAL A O 1
ATOM 649 N N . ALA A 1 88 ? 20.134 33.627 14.318 1.00 28.21 88 ALA A N 1
ATOM 650 C CA . ALA A 1 88 ? 19.740 33.020 13.067 1.00 29.47 88 ALA A CA 1
ATOM 651 C C . ALA A 1 88 ? 20.454 33.672 11.885 1.00 30.17 88 ALA A C 1
ATOM 652 O O . ALA A 1 88 ? 20.502 34.898 11.792 1.00 31.58 88 ALA A O 1
ATOM 654 N N . ALA A 1 89 ? 21.009 32.847 10.987 1.00 30.42 89 ALA A N 1
ATOM 655 C CA . ALA A 1 89 ? 21.551 33.318 9.695 1.00 30.70 89 ALA A CA 1
ATOM 656 C C . ALA A 1 89 ? 20.493 33.929 8.791 1.00 31.88 89 ALA A C 1
ATOM 657 O O . ALA A 1 89 ? 19.317 33.532 8.821 1.00 32.68 89 ALA A O 1
ATOM 659 N N . GLY A 1 90 ? 20.918 34.913 8.008 1.00 31.89 90 GLY A N 1
ATOM 660 C CA . GLY A 1 90 ? 20.131 35.418 6.909 1.00 31.59 90 GLY A CA 1
ATOM 661 C C . GLY A 1 90 ? 18.910 36.262 7.229 1.00 31.85 90 GLY A C 1
ATOM 662 O O . GLY A 1 90 ? 18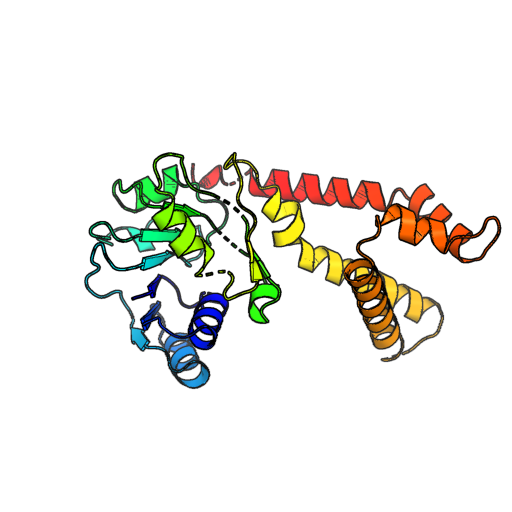.166 36.603 6.321 1.00 31.16 90 GLY A O 1
ATOM 663 N N . LEU A 1 91 ? 18.685 36.582 8.506 1.00 31.55 91 LEU A N 1
ATOM 664 C CA . LEU A 1 91 ? 17.541 37.419 8.859 1.00 30.78 91 LEU A CA 1
ATOM 665 C C . LEU A 1 91 ? 18.100 38.709 9.410 1.00 30.11 91 LEU A C 1
ATOM 666 O O . LEU A 1 91 ? 18.705 38.714 10.476 1.00 30.48 91 LEU A O 1
ATOM 671 N N . SER A 1 92 ? 17.911 39.788 8.656 1.00 28.48 92 SER A N 1
ATOM 672 C CA . SER A 1 92 ? 18.413 41.095 8.992 1.00 27.71 92 SER A CA 1
ATOM 673 C C . SER A 1 92 ? 17.616 41.657 10.181 1.00 27.12 92 SER A C 1
ATOM 674 O O . SER A 1 92 ? 16.514 41.197 10.469 1.00 25.60 92 SER A O 1
ATOM 677 N N . VAL A 1 93 ? 18.179 42.652 10.861 1.00 27.06 93 VAL A N 1
ATOM 678 C CA . VAL A 1 93 ? 17.506 43.369 11.934 1.00 27.82 93 VAL A CA 1
ATOM 679 C C . VAL A 1 93 ? 16.150 43.943 11.485 1.00 28.24 93 VAL A C 1
ATOM 680 O O . VAL A 1 93 ? 15.158 43.876 12.227 1.00 28.95 93 VAL A O 1
ATOM 684 N N . GLY A 1 94 ? 16.095 44.497 10.278 1.00 27.32 94 GLY A N 1
ATOM 685 C CA . GLY A 1 94 ? 14.828 44.990 9.748 1.00 27.58 94 GLY A CA 1
ATOM 686 C C . GLY A 1 94 ? 13.754 43.924 9.614 1.00 27.37 94 GLY A C 1
ATOM 687 O O . GLY A 1 94 ? 12.621 44.121 10.043 1.00 27.10 94 GLY A O 1
ATOM 688 N N . THR A 1 95 ? 14.126 42.791 9.030 1.00 27.43 95 THR A N 1
ATOM 689 C CA . THR A 1 95 ? 13.263 41.599 8.933 1.00 27.40 95 THR A CA 1
ATOM 690 C C . THR A 1 95 ? 12.818 41.069 10.299 1.00 26.85 95 THR A C 1
ATOM 691 O O . THR A 1 95 ? 11.633 40.761 10.518 1.00 24.89 95 THR A O 1
ATOM 695 N N . LEU A 1 96 ? 13.789 40.960 11.206 1.00 26.29 96 LEU A N 1
ATOM 696 C CA . LEU A 1 96 ? 13.510 40.570 12.580 1.00 26.68 96 LEU A CA 1
ATOM 697 C C . LEU A 1 96 ? 12.491 41.536 13.214 1.00 26.33 96 LEU A C 1
ATOM 698 O O . LEU A 1 96 ? 11.529 41.092 13.849 1.00 26.05 96 LEU A O 1
ATOM 703 N N . SER A 1 97 ? 12.709 42.848 13.047 1.00 26.69 97 SER A N 1
ATOM 704 C CA . SER A 1 97 ? 11.811 43.845 13.624 1.00 27.76 97 SER A CA 1
ATOM 705 C C . SER A 1 97 ? 10.382 43.662 13.094 1.00 28.14 97 SER A C 1
ATOM 706 O O . SER A 1 97 ? 9.411 43.787 13.843 1.00 28.08 97 SER A O 1
ATOM 709 N N . ARG A 1 98 ? 10.264 43.354 11.803 1.00 28.54 98 ARG A N 1
ATOM 710 C CA . ARG A 1 98 ? 8.960 43.027 11.210 1.00 29.55 98 ARG A CA 1
ATOM 711 C C . ARG A 1 98 ? 8.269 41.829 11.852 1.00 29.13 98 ARG A C 1
ATOM 712 O O . ARG A 1 98 ? 7.080 41.908 12.225 1.00 26.96 98 ARG A O 1
ATOM 720 N N . TYR A 1 99 ? 9.035 40.742 12.005 1.00 29.93 99 TYR A N 1
ATOM 721 C CA . TYR A 1 99 ? 8.513 39.467 12.499 1.00 30.82 99 TYR A CA 1
ATOM 722 C C . TYR A 1 99 ? 8.040 39.590 13.916 1.00 30.96 99 TYR A C 1
ATOM 723 O O . TYR A 1 99 ? 7.167 38.850 14.334 1.00 32.20 99 TYR A O 1
ATOM 732 N N . LEU A 1 100 ? 8.640 40.520 14.654 1.00 30.02 100 LEU A N 1
ATOM 733 C CA . LEU A 1 100 ? 8.338 40.729 16.045 1.00 28.54 100 LEU A CA 1
ATOM 734 C C . LEU A 1 100 ? 7.329 41.851 16.287 1.00 28.92 100 LEU A C 1
ATOM 735 O O . LEU A 1 100 ? 7.053 42.196 17.441 1.00 29.26 100 LEU A O 1
ATOM 740 N N . GLY A 1 101 ? 6.784 42.418 15.210 1.00 28.26 101 GLY A N 1
ATOM 741 C CA . GLY A 1 101 ? 5.764 43.453 15.333 1.00 28.24 101 GLY A CA 1
ATOM 742 C C . GLY A 1 101 ? 6.245 44.884 15.510 1.00 27.88 101 GLY A C 1
ATOM 743 O O . GLY A 1 101 ? 5.455 45.761 15.843 1.00 27.31 101 GLY A O 1
ATOM 744 N N . GLY A 1 102 ? 7.530 45.143 15.276 1.00 27.71 102 GLY A N 1
ATOM 745 C CA . GLY A 1 102 ? 7.977 46.531 15.178 1.00 26.82 102 GLY A CA 1
ATOM 746 C C . GLY A 1 102 ? 9.113 46.945 16.080 1.00 26.48 102 GLY A C 1
ATOM 747 O O . GLY A 1 102 ? 9.806 47.913 15.775 1.00 26.38 102 GLY A O 1
ATOM 748 N N . THR A 1 103 ? 9.338 46.211 17.171 1.00 26.56 103 THR A N 1
ATOM 749 C CA . THR A 1 103 ? 10.466 46.499 18.056 1.00 26.21 103 THR A CA 1
ATOM 750 C C . THR A 1 103 ? 11.831 46.609 17.335 1.00 26.19 103 THR A C 1
ATOM 751 O O . THR A 1 103 ? 12.132 45.834 16.422 1.00 25.81 103 THR A O 1
ATOM 755 N N . ARG A 1 104 ? 12.625 47.595 17.769 1.00 26.43 104 ARG A N 1
ATOM 756 C CA . ARG A 1 104 ? 13.961 47.850 17.225 1.00 26.96 104 ARG A CA 1
ATOM 757 C C . ARG A 1 104 ? 15.032 47.457 18.251 1.00 25.37 104 ARG A C 1
ATOM 758 O O . ARG A 1 104 ? 16.232 47.676 18.019 1.00 24.62 104 ARG A O 1
ATOM 766 N N . ARG A 1 105 ? 14.611 46.896 19.387 1.00 25.54 105 ARG A N 1
ATOM 767 C CA . ARG A 1 105 ? 15.574 46.516 20.459 1.00 24.12 105 ARG A CA 1
ATOM 768 C C . ARG A 1 105 ? 16.208 45.162 20.177 1.00 24.29 105 ARG A C 1
ATOM 769 O O . ARG A 1 105 ? 15.968 44.180 20.886 1.00 23.42 105 ARG A O 1
ATOM 777 N N . ILE A 1 106 ? 17.026 45.130 19.134 1.00 23.58 106 ILE A N 1
ATOM 778 C CA . ILE A 1 106 ? 17.512 43.895 18.555 1.00 24.12 106 ILE A CA 1
ATOM 779 C C . ILE A 1 106 ? 19.025 43.953 18.328 1.00 23.69 106 ILE A C 1
ATOM 780 O O . ILE A 1 106 ? 19.569 44.953 17.834 1.00 22.52 106 ILE A O 1
ATOM 785 N N . VAL A 1 107 ? 19.697 42.876 18.741 1.00 24.29 107 VAL A N 1
ATOM 786 C CA . VAL A 1 107 ? 21.113 42.654 18.443 1.00 25.69 107 VAL A CA 1
ATOM 787 C C . VAL A 1 107 ? 21.227 41.357 17.682 1.00 25.69 107 VAL A C 1
ATOM 788 O O . VAL A 1 107 ? 20.761 40.308 18.164 1.00 27.14 107 VAL A O 1
ATOM 792 N N . ARG A 1 108 ? 21.869 41.414 16.530 1.00 25.73 108 ARG A N 1
ATOM 793 C CA . ARG A 1 108 ? 22.127 40.219 15.745 1.00 26.76 108 ARG A CA 1
ATOM 794 C C . ARG A 1 108 ? 23.485 39.635 16.081 1.00 26.84 108 ARG A C 1
ATOM 795 O O . ARG A 1 108 ? 24.450 40.374 16.359 1.00 27.06 108 ARG A O 1
ATOM 803 N N . VAL A 1 109 ? 23.539 38.302 16.030 1.00 25.47 109 VAL A N 1
ATOM 804 C CA . VAL A 1 109 ? 24.707 37.526 16.439 1.00 24.93 109 VAL A CA 1
ATOM 805 C C . VAL A 1 109 ? 24.970 36.505 15.345 1.00 24.73 109 VAL A C 1
ATOM 806 O O . VAL A 1 109 ? 24.020 35.923 14.802 1.00 24.83 109 VAL A O 1
ATOM 818 N N . PRO A 1 111 ? 27.278 33.431 15.562 1.00 25.77 111 PRO A N 1
ATOM 819 C CA . PRO A 1 111 ? 28.177 32.599 16.368 1.00 26.56 111 PRO A CA 1
ATOM 820 C C . PRO A 1 111 ? 28.703 31.392 15.558 1.00 27.41 111 PRO A C 1
ATOM 821 O O . PRO A 1 111 ? 28.292 31.181 14.430 1.00 29.66 111 PRO A O 1
ATOM 825 N N . ASN A 1 112 ? 29.614 30.606 16.097 1.00 27.29 112 ASN A N 1
ATOM 826 C CA . ASN A 1 112 ? 30.121 29.494 15.318 1.00 26.70 112 ASN A CA 1
ATOM 827 C C . ASN A 1 112 ? 30.214 28.278 16.261 1.00 27.62 112 ASN A C 1
ATOM 828 O O . ASN A 1 112 ? 30.021 28.417 17.486 1.00 26.44 112 ASN A O 1
ATOM 833 N N . THR A 1 113 ? 30.449 27.100 15.690 1.00 27.76 113 THR A N 1
ATOM 834 C CA . THR A 1 113 ? 30.298 25.874 16.477 1.00 29.14 113 THR A CA 1
ATOM 835 C C . THR A 1 113 ? 31.330 25.688 17.594 1.00 27.92 113 THR A C 1
ATOM 836 O O . THR A 1 113 ? 30.988 25.023 18.546 1.00 27.87 113 THR A O 1
ATOM 840 N N . PRO A 1 114 ? 32.602 26.201 17.469 1.00 26.86 114 PRO A N 1
ATOM 841 C CA . PRO A 1 114 ? 33.490 26.088 18.637 1.00 26.81 114 PRO A CA 1
ATOM 842 C C . PRO A 1 114 ? 33.014 26.829 19.880 1.00 25.84 114 PRO A C 1
ATOM 843 O O . PRO A 1 114 ? 33.535 26.589 20.980 1.00 25.43 114 PRO A O 1
ATOM 847 N N . GLY A 1 115 ? 31.936 27.613 19.767 1.00 25.25 115 GLY A N 1
ATOM 848 C CA . GLY A 1 115 ? 31.358 28.154 20.996 1.00 26.32 115 GLY A CA 1
ATOM 849 C C . GLY A 1 115 ? 30.818 27.078 21.955 1.00 26.86 115 GLY A C 1
ATOM 850 O O . GLY A 1 115 ? 30.705 27.322 23.169 1.00 25.62 115 GLY A O 1
ATOM 851 N N . LYS A 1 116 ? 30.440 25.931 21.394 1.00 27.54 116 LYS A N 1
ATOM 852 C CA . LYS A 1 116 ? 30.063 24.734 22.181 1.00 30.74 116 LYS A CA 1
ATOM 853 C C . LYS A 1 116 ? 31.083 24.355 23.226 1.00 29.53 116 LYS A C 1
ATOM 854 O O . LYS A 1 116 ? 30.742 23.691 24.217 1.00 28.52 116 LYS A O 1
ATOM 860 N N . ILE A 1 117 ? 32.350 24.722 22.997 1.00 28.10 117 ILE A N 1
ATOM 861 C CA . ILE A 1 117 ? 33.424 24.415 23.945 1.00 28.96 117 ILE A CA 1
ATOM 862 C C . ILE A 1 117 ? 34.129 25.696 24.419 1.00 28.30 117 ILE A C 1
ATOM 863 O O . ILE A 1 117 ? 35.261 25.676 24.925 1.00 28.62 117 ILE A O 1
ATOM 868 N N . GLY A 1 118 ? 33.431 26.821 24.281 1.00 28.45 118 GLY A N 1
ATOM 869 C CA . GLY A 1 118 ? 33.918 28.065 24.903 1.00 28.15 118 GLY A CA 1
ATOM 870 C C . GLY A 1 118 ? 35.023 28.721 24.088 1.00 28.98 118 GLY A C 1
ATOM 871 O O . GLY A 1 118 ? 35.680 29.646 24.577 1.00 28.25 118 GLY A O 1
ATOM 872 N N . LEU A 1 119 ? 35.194 28.287 22.834 1.00 27.14 119 LEU A N 1
ATOM 873 C CA . LEU A 1 119 ? 36.201 28.848 21.939 1.00 26.78 119 LEU A CA 1
ATOM 874 C C . LEU A 1 119 ? 35.538 29.425 20.670 1.00 26.63 119 LEU A C 1
ATOM 875 O O . LEU A 1 119 ? 36.105 29.359 19.543 1.00 27.09 119 LEU A O 1
ATOM 880 N N . GLY A 1 120 ? 34.354 30.012 20.856 1.00 25.70 120 GLY A N 1
ATOM 881 C CA . GLY A 1 120 ? 33.574 30.540 19.720 1.00 26.35 120 GLY A CA 1
ATOM 882 C C . GLY A 1 120 ? 34.094 31.864 19.220 1.00 26.53 120 GLY A C 1
ATOM 883 O O . GLY A 1 120 ? 34.920 32.549 19.876 1.00 27.18 120 GLY A O 1
ATOM 884 N N . VAL A 1 121 ? 33.605 32.216 18.048 1.00 28.12 121 VAL A N 1
ATOM 885 C CA . VAL A 1 121 ? 33.668 33.583 17.517 1.00 27.99 121 VAL A CA 1
ATOM 886 C C . VAL A 1 121 ? 32.271 34.016 17.169 1.00 27.75 121 VAL A C 1
ATOM 887 O O . VAL A 1 121 ? 31.591 33.317 16.432 1.00 27.17 121 VAL A O 1
ATOM 891 N N . SER A 1 122 ? 31.815 35.144 17.730 1.00 26.01 122 SER A N 1
ATOM 892 C CA . SER A 1 122 ? 30.484 35.635 17.380 1.00 27.58 122 SER A CA 1
ATOM 893 C C . SER A 1 122 ? 30.593 37.046 16.801 1.00 26.63 122 SER A C 1
ATOM 894 O O . SER A 1 122 ? 31.037 37.991 17.502 1.00 26.98 122 SER A O 1
ATOM 897 N N . GLY A 1 123 ? 30.181 37.205 15.528 1.00 26.95 123 GLY A N 1
ATOM 898 C CA . GLY A 1 123 ? 30.010 38.541 14.973 1.00 26.45 123 GLY A CA 1
ATOM 899 C C . GLY A 1 123 ? 28.781 39.180 15.634 1.00 27.77 123 GLY A C 1
ATOM 900 O O . GLY A 1 123 ? 27.822 38.473 15.992 1.00 28.24 123 GLY A O 1
ATOM 909 N N . TYR A 1 125 ? 26.043 42.689 15.595 1.00 25.77 125 TYR A N 1
ATOM 910 C CA . TYR A 1 125 ? 25.571 43.916 14.933 1.00 25.25 125 TYR A CA 1
ATOM 911 C C . TYR A 1 125 ? 24.295 44.435 15.579 1.00 25.23 125 TYR A C 1
ATOM 912 O O . TYR A 1 125 ? 23.393 43.679 15.874 1.00 24.83 125 TYR A O 1
ATOM 921 N N . ALA A 1 126 ? 24.271 45.731 15.829 1.00 25.52 126 ALA A N 1
ATOM 922 C CA . ALA A 1 126 ? 23.036 46.424 16.199 1.00 25.84 126 ALA A CA 1
ATOM 923 C C . ALA A 1 126 ? 22.931 47.754 15.455 1.00 25.89 126 ALA A C 1
ATOM 924 O O . ALA A 1 126 ? 23.938 48.424 15.234 1.00 25.65 126 ALA A O 1
ATOM 926 N N . GLU A 1 127 ? 21.715 48.158 15.130 1.00 27.43 127 GLU A N 1
ATOM 927 C CA . GLU A 1 127 ? 21.501 49.507 14.553 1.00 30.30 127 GLU A CA 1
ATOM 928 C C . GLU A 1 127 ? 21.893 50.585 15.570 1.00 30.64 127 GLU A C 1
ATOM 929 O O . GLU A 1 127 ? 21.897 50.310 16.775 1.00 30.10 127 GLU A O 1
ATOM 935 N N . ALA A 1 128 ? 22.223 51.796 15.092 1.00 30.74 128 ALA A N 1
ATOM 936 C CA . ALA A 1 128 ? 22.658 52.915 15.973 1.00 31.19 128 ALA A CA 1
ATOM 937 C C . ALA A 1 128 ? 21.703 53.158 17.119 1.00 31.20 128 ALA A C 1
ATOM 938 O O . ALA A 1 128 ? 22.106 53.587 18.208 1.00 32.41 128 ALA A O 1
ATOM 940 N N . GLU A 1 129 ? 20.425 52.897 16.866 1.00 30.70 129 GLU A N 1
ATOM 941 C CA . GLU A 1 129 ? 19.349 53.168 17.819 1.00 31.25 129 GLU A CA 1
ATOM 942 C C . GLU A 1 129 ? 19.464 52.284 19.077 1.00 30.00 129 GLU A C 1
ATOM 943 O O . GLU A 1 129 ? 18.788 52.525 20.072 1.00 30.34 129 GLU A O 1
ATOM 949 N N . VAL A 1 130 ? 20.322 51.268 19.032 1.00 28.08 130 VAL A N 1
ATOM 950 C CA . VAL A 1 130 ? 20.426 50.347 20.167 1.00 25.15 130 VAL A CA 1
ATOM 951 C C . VAL A 1 130 ? 21.481 50.866 21.146 1.00 25.77 130 VAL A C 1
ATOM 952 O O . VAL A 1 130 ? 22.609 51.105 20.775 1.00 26.32 130 VAL A O 1
ATOM 956 N N . SER A 1 131 ? 21.098 51.016 22.408 1.00 25.10 131 SER A N 1
ATOM 957 C CA . SER A 1 131 ? 21.920 51.708 23.410 1.00 23.02 131 SER A CA 1
ATOM 958 C C . SER A 1 131 ? 23.207 50.980 23.747 1.00 23.00 131 SER A C 1
ATOM 959 O O . SER A 1 131 ? 23.326 49.783 23.511 1.00 22.95 131 SER A O 1
ATOM 962 N N . GLU A 1 132 ? 24.177 51.692 24.311 1.00 21.49 132 GLU A N 1
ATOM 963 C CA . GLU A 1 132 ? 25.450 51.074 24.609 1.00 22.46 132 GLU A CA 1
ATOM 964 C C . GLU A 1 132 ? 25.238 50.023 25.680 1.00 20.83 132 GLU A C 1
ATOM 965 O O . GLU A 1 132 ? 25.904 49.014 25.688 1.00 21.60 132 GLU A O 1
ATOM 971 N N . THR A 1 133 ? 24.330 50.285 26.617 1.00 20.83 133 THR A N 1
ATOM 972 C CA . THR A 1 133 ? 24.086 49.311 27.694 1.00 20.39 133 THR A CA 1
ATOM 973 C C . THR A 1 133 ? 23.480 48.000 27.171 1.00 20.55 133 THR A C 1
ATOM 974 O O . THR A 1 133 ? 23.875 46.945 27.607 1.00 21.54 133 THR A O 1
ATOM 978 N N . ASP A 1 134 ? 22.525 48.088 26.268 1.00 21.37 134 ASP A N 1
ATOM 979 C CA . ASP A 1 134 ? 22.017 46.895 25.564 1.00 22.06 134 ASP A CA 1
ATOM 980 C C . ASP A 1 134 ? 23.096 46.198 24.767 1.00 22.30 134 ASP A C 1
ATOM 981 O O . ASP A 1 134 ? 23.167 44.991 24.810 1.00 21.89 134 ASP A O 1
ATOM 986 N N . ARG A 1 135 ? 23.975 46.929 24.066 1.00 22.60 135 ARG A N 1
ATOM 987 C CA . ARG A 1 135 ? 25.096 46.253 23.427 1.00 22.51 135 ARG A CA 1
ATOM 988 C C . ARG A 1 135 ? 25.961 45.463 24.440 1.00 24.16 135 ARG A C 1
ATOM 989 O O . ARG A 1 135 ? 26.419 44.359 24.155 1.00 23.50 135 ARG A O 1
ATOM 997 N N . ARG A 1 136 ? 26.239 46.079 25.588 1.00 23.30 136 ARG A N 1
ATOM 998 C CA . ARG A 1 136 ? 27.110 45.478 26.590 1.00 24.66 136 ARG A CA 1
ATOM 999 C C . ARG A 1 136 ? 26.436 44.232 27.156 1.00 23.47 136 ARG A C 1
ATOM 1000 O O . ARG A 1 136 ? 27.118 43.234 27.402 1.00 23.50 136 ARG A O 1
ATOM 1008 N N . ILE A 1 137 ? 25.114 44.301 27.378 1.00 23.22 137 ILE A N 1
ATOM 1009 C CA . ILE A 1 137 ? 24.368 43.137 27.934 1.00 23.64 137 ILE A CA 1
ATOM 1010 C C . ILE A 1 137 ? 24.496 41.962 26.918 1.00 24.28 137 ILE A C 1
ATOM 1011 O O . ILE A 1 137 ? 24.838 40.858 27.290 1.00 23.95 137 ILE A O 1
ATOM 1016 N N . ALA A 1 138 ? 24.253 42.243 25.644 1.00 23.99 138 ALA A N 1
ATOM 1017 C CA . ALA A 1 138 ? 24.353 41.215 24.577 1.00 24.78 138 ALA A CA 1
ATOM 1018 C C . ALA A 1 138 ? 25.794 40.765 24.469 1.00 25.72 138 ALA A C 1
ATOM 1019 O O . ALA A 1 138 ? 26.057 39.583 24.332 1.00 25.62 138 ALA A O 1
ATOM 1021 N N . ASP A 1 139 ? 26.737 41.715 24.538 1.00 26.69 139 ASP A N 1
ATOM 1022 C CA . ASP A 1 139 ? 28.151 41.382 24.463 1.00 27.18 139 ASP A CA 1
ATOM 1023 C C . ASP A 1 139 ? 28.580 40.384 25.577 1.00 27.01 139 ASP A C 1
ATOM 1024 O O . ASP A 1 139 ? 29.262 39.389 25.315 1.00 26.28 139 ASP A O 1
ATOM 1029 N N . ARG A 1 140 ? 28.150 40.629 26.808 1.00 25.77 140 ARG A N 1
ATOM 1030 C CA . ARG A 1 140 ? 28.485 39.728 27.900 1.00 25.85 140 ARG A CA 1
ATOM 1031 C C . ARG A 1 140 ? 27.903 38.331 27.711 1.00 24.65 140 ARG A C 1
ATOM 1032 O O . ARG A 1 140 ? 28.559 37.344 27.983 1.00 24.85 140 ARG A O 1
ATOM 1040 N N . ILE A 1 141 ? 26.677 38.265 27.235 1.00 24.56 141 ILE A N 1
ATOM 1041 C CA . ILE A 1 141 ? 26.016 36.975 26.984 1.00 24.32 141 ILE A CA 1
ATOM 1042 C C . ILE A 1 141 ? 26.836 36.195 25.974 1.00 23.98 141 ILE A C 1
ATOM 1043 O O . ILE A 1 141 ? 27.166 35.056 26.239 1.00 22.32 141 ILE A O 1
ATOM 1056 N N . LYS A 1 143 ? 30.010 36.651 25.071 1.00 24.64 143 LYS A N 1
ATOM 1057 C CA . LYS A 1 143 ? 31.345 36.329 25.564 1.00 25.27 143 LYS A CA 1
ATOM 1058 C C . LYS A 1 143 ? 31.324 35.057 26.406 1.00 25.98 143 LYS A C 1
ATOM 1059 O O . LYS A 1 143 ? 32.394 34.474 26.665 1.00 26.12 143 LYS A O 1
ATOM 1065 N N . SER A 1 144 ? 30.129 34.627 26.853 1.00 24.67 144 SER A N 1
ATOM 1066 C CA . SER A 1 144 ? 30.087 33.391 27.634 1.00 25.03 144 SER A CA 1
ATOM 1067 C C . SER A 1 144 ? 30.565 32.160 26.823 1.00 25.87 144 SER A C 1
ATOM 1068 O O . SER A 1 144 ? 30.877 31.140 27.433 1.00 25.32 144 SER A O 1
ATOM 1071 N N . VAL A 1 145 ? 30.601 32.262 25.478 1.00 25.43 145 VAL A N 1
ATOM 1072 C CA . VAL A 1 145 ? 31.056 31.160 24.606 1.00 25.36 145 VAL A CA 1
ATOM 1073 C C . VAL A 1 145 ? 32.281 31.464 23.756 1.00 26.21 145 VAL A C 1
ATOM 1074 O O . VAL A 1 145 ? 32.711 30.634 22.945 1.00 26.31 145 VAL A O 1
ATOM 1078 N N . GLY A 1 146 ? 32.822 32.654 23.915 1.00 27.09 146 GLY A N 1
ATOM 1079 C CA . GLY A 1 146 ? 34.016 32.999 23.180 1.00 28.04 146 GLY A CA 1
ATOM 1080 C C . GLY A 1 146 ? 34.171 34.480 22.924 1.00 28.73 146 GLY A C 1
ATOM 1081 O O . GLY A 1 146 ? 33.715 35.325 23.728 1.00 29.88 146 GLY A O 1
ATOM 1082 N N . LEU A 1 147 ? 34.813 34.773 21.793 1.00 27.22 147 LEU A N 1
ATOM 1083 C CA . LEU A 1 147 ? 35.219 36.093 21.387 1.00 28.38 147 LEU A CA 1
ATOM 1084 C C . LEU A 1 147 ? 34.005 36.772 20.753 1.00 28.11 147 LEU A C 1
ATOM 1085 O O . LEU A 1 147 ? 33.204 36.099 20.090 1.00 27.36 147 LEU A O 1
ATOM 1090 N N . THR A 1 148 ? 33.844 38.075 20.981 1.00 26.39 148 THR A N 1
ATOM 1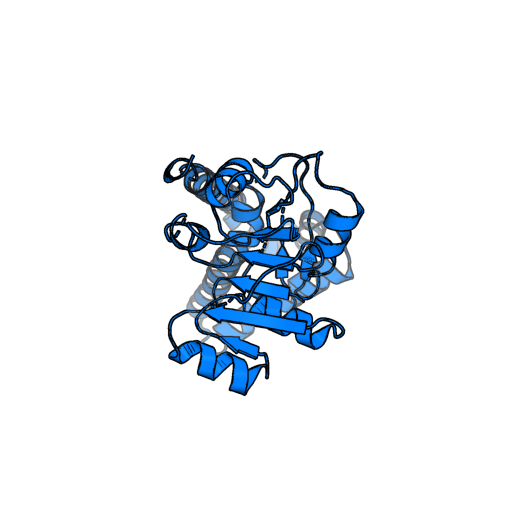091 C CA . THR A 1 148 ? 32.875 38.863 20.174 1.00 26.78 148 THR A CA 1
ATOM 1092 C C . THR A 1 148 ? 33.575 39.843 19.241 1.00 26.26 148 THR A C 1
ATOM 1093 O O . THR A 1 148 ? 34.608 40.401 19.577 1.00 25.90 148 THR A O 1
ATOM 1097 N N . VAL A 1 14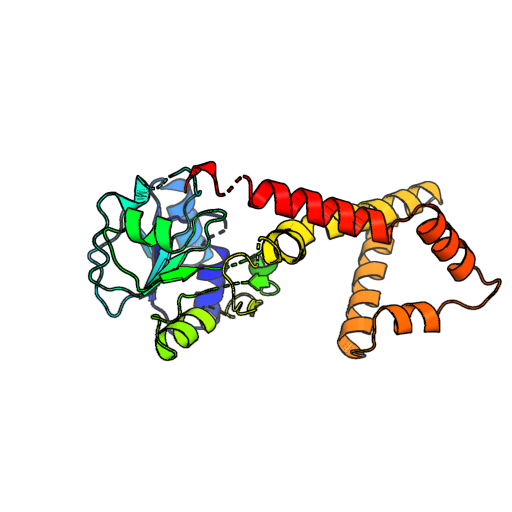9 ? 32.981 40.035 18.074 1.00 26.35 149 VAL A N 1
ATOM 1098 C CA . VAL A 1 149 ? 33.464 40.988 17.069 1.00 27.34 149 VAL A CA 1
ATOM 1099 C C . VAL A 1 149 ? 32.304 41.863 16.566 1.00 26.21 149 VAL A C 1
ATOM 1100 O O . VAL A 1 149 ? 31.431 41.419 15.789 1.00 26.13 149 VAL A O 1
ATOM 1104 N N . TRP A 1 150 ? 32.261 43.085 17.076 1.00 26.21 150 TRP A N 1
ATOM 1105 C CA . TRP A 1 150 ? 31.240 44.052 16.676 1.00 26.81 150 TRP A CA 1
ATOM 1106 C C . TRP A 1 150 ? 31.539 44.645 15.307 1.00 28.35 150 TRP A C 1
ATOM 1107 O O . TRP A 1 150 ? 32.694 44.946 15.001 1.00 28.27 150 TRP A O 1
ATOM 1118 N N . LEU A 1 151 ? 30.471 44.826 14.524 1.00 29.71 151 LEU A N 1
ATOM 1119 C CA . LEU A 1 151 ? 30.520 45.305 13.137 1.00 32.01 151 LEU A CA 1
ATOM 1120 C C . LEU A 1 151 ? 29.779 46.625 12.979 1.00 32.61 151 LEU A C 1
ATOM 1121 O O . LEU A 1 151 ? 28.733 46.835 13.609 1.00 33.38 151 LEU A O 1
ATOM 1126 N N . ASP A 1 152 ? 30.313 47.497 12.121 1.00 34.08 152 ASP A N 1
ATOM 1127 C CA . ASP A 1 152 ? 29.694 48.805 11.776 1.00 36.18 152 ASP A CA 1
ATOM 1128 C C . ASP A 1 152 ? 28.589 48.675 10.750 1.00 35.72 152 ASP A C 1
ATOM 1129 O O . ASP A 1 152 ? 27.723 49.529 10.642 1.00 35.78 152 ASP A O 1
ATOM 1134 N N . ASP A 1 153 ? 28.695 47.653 9.919 1.00 34.04 153 ASP A N 1
ATOM 1135 C CA . ASP A 1 153 ? 27.828 47.520 8.767 1.00 33.63 153 ASP A CA 1
ATOM 1136 C C . ASP A 1 153 ? 27.228 46.141 8.848 1.00 30.73 153 ASP A C 1
ATOM 1137 O O . ASP A 1 153 ? 27.988 45.165 8.865 1.00 29.08 153 ASP A O 1
ATOM 1142 N N . GLU A 1 154 ? 25.898 46.047 8.832 1.00 29.13 154 GLU A N 1
ATOM 1143 C CA . GLU A 1 154 ? 25.228 44.730 8.868 1.00 28.65 154 GLU A CA 1
ATOM 1144 C C . GLU A 1 154 ? 25.700 43.766 7.766 1.00 28.39 154 GLU A C 1
ATOM 1145 O O . GLU A 1 154 ? 25.774 42.550 7.984 1.00 27.94 154 GLU A O 1
ATOM 1151 N N . GLU A 1 155 ? 26.001 44.330 6.593 1.00 27.87 155 GLU A N 1
ATOM 1152 C CA . GLU A 1 155 ? 26.553 43.563 5.470 1.00 29.22 155 GLU A CA 1
ATOM 1153 C C . GLU A 1 155 ? 27.765 42.706 5.837 1.00 28.35 155 GLU A C 1
ATOM 1154 O O . GLU A 1 155 ? 27.980 41.652 5.246 1.00 26.58 155 GLU A O 1
ATOM 1160 N N . LYS A 1 156 ? 28.551 43.168 6.806 1.00 28.13 156 LYS A N 1
ATOM 1161 C CA . LYS A 1 156 ? 29.757 42.459 7.190 1.00 29.49 156 LYS A CA 1
ATOM 1162 C C . LYS A 1 156 ? 29.420 41.137 7.905 1.00 27.93 156 LYS A C 1
ATOM 1163 O O . LYS A 1 156 ? 30.290 40.337 8.144 1.00 27.15 156 LYS A O 1
ATOM 1177 N N . HIS A 1 158 ? 27.843 38.804 6.629 1.00 27.19 158 HIS A N 1
ATOM 1178 C CA . HIS A 1 158 ? 28.163 37.846 5.568 1.00 27.61 158 HIS A CA 1
ATOM 1179 C C . HIS A 1 158 ? 29.654 37.519 5.565 1.00 27.65 158 HIS A C 1
ATOM 1180 O O . HIS A 1 158 ? 30.013 36.357 5.376 1.00 27.63 158 HIS A O 1
ATOM 1187 N N . GLY A 1 159 ? 30.501 38.538 5.787 1.00 27.57 159 GLY A N 1
ATOM 1188 C CA . GLY A 1 159 ? 31.957 38.360 5.959 1.00 27.00 159 GLY A CA 1
ATOM 1189 C C . GLY A 1 159 ? 32.271 37.457 7.136 1.00 28.05 159 GLY A C 1
ATOM 1190 O O . GLY A 1 159 ? 33.099 36.535 7.036 1.00 28.40 159 GLY A O 1
ATOM 1191 N N . ILE A 1 160 ? 31.628 37.712 8.282 1.00 27.34 160 ILE A N 1
ATOM 1192 C CA . ILE A 1 160 ? 31.786 36.824 9.453 1.00 27.77 160 ILE A CA 1
ATOM 1193 C C . ILE A 1 160 ? 31.488 35.376 9.092 1.00 27.20 160 ILE A C 1
ATOM 1194 O O . ILE A 1 160 ? 32.276 34.476 9.391 1.00 26.90 160 ILE A O 1
ATOM 1199 N N . THR A 1 161 ? 30.318 35.150 8.483 1.00 27.82 161 THR A N 1
ATOM 1200 C CA . THR A 1 161 ? 29.944 33.841 7.996 1.00 28.63 161 THR A CA 1
ATOM 1201 C C . THR A 1 161 ? 31.055 33.238 7.092 1.00 28.36 161 THR A C 1
ATOM 1202 O O . THR A 1 161 ? 31.435 32.065 7.269 1.00 29.40 161 THR A O 1
ATOM 1206 N N . GLY A 1 162 ? 31.553 34.007 6.123 1.00 27.09 162 GLY A N 1
ATOM 1207 C CA . GLY A 1 162 ? 32.575 33.459 5.218 1.00 26.36 162 GLY A CA 1
ATOM 1208 C C . GLY A 1 162 ? 33.901 33.104 5.909 1.00 26.82 162 GLY A C 1
ATOM 1209 O O . GLY A 1 162 ? 34.609 32.217 5.439 1.00 25.46 162 GLY A O 1
ATOM 1210 N N . ILE A 1 163 ? 34.230 33.803 7.007 1.00 25.97 163 ILE A N 1
ATOM 1211 C CA . ILE A 1 163 ? 35.477 33.574 7.746 1.00 25.89 163 ILE A CA 1
ATOM 1212 C C . ILE A 1 163 ? 35.304 32.663 8.967 1.00 26.77 163 ILE A C 1
ATOM 1213 O O . ILE A 1 163 ? 35.809 31.560 8.952 1.00 27.60 163 ILE A O 1
ATOM 1218 N N . SER A 1 164 ? 34.636 33.125 10.033 1.00 26.69 164 SER A N 1
ATOM 1219 C CA . SER A 1 164 ? 34.564 32.322 11.274 1.00 25.85 164 SER A CA 1
ATOM 1220 C C . SER A 1 164 ? 33.340 31.427 11.339 1.00 26.44 164 SER A C 1
ATOM 1221 O O . SER A 1 164 ? 33.336 30.461 12.112 1.00 27.72 164 SER A O 1
ATOM 1224 N N . GLY A 1 165 ? 32.280 31.750 10.593 1.00 26.26 165 GLY A N 1
ATOM 1225 C CA . GLY A 1 165 ? 31.036 30.971 10.678 1.00 27.72 165 GLY A CA 1
ATOM 1226 C C . GLY A 1 165 ? 31.174 29.633 9.960 1.00 29.04 165 GLY A C 1
ATOM 1227 O O . GLY A 1 165 ? 31.026 28.557 10.552 1.00 28.33 165 GLY A O 1
ATOM 1228 N N . SER A 1 166 ? 31.504 29.715 8.677 1.00 28.72 166 SER A N 1
ATOM 1229 C CA . SER A 1 166 ? 31.837 28.541 7.900 1.00 29.16 166 SER A CA 1
ATOM 1230 C C . SER A 1 166 ? 33.275 28.039 8.112 1.00 28.63 166 SER A C 1
ATOM 1231 O O . SER A 1 166 ? 33.619 26.948 7.657 1.00 28.07 166 SER A O 1
ATOM 1234 N N . GLY A 1 167 ? 34.111 28.873 8.719 1.00 29.63 167 GLY A N 1
ATOM 1235 C CA . GLY A 1 167 ? 35.542 28.623 8.894 1.00 28.23 167 GLY A CA 1
ATOM 1236 C C . GLY A 1 167 ? 35.957 27.303 9.533 1.00 28.80 167 GLY A C 1
ATOM 1237 O O . GLY A 1 167 ? 36.929 26.688 9.100 1.00 28.85 167 GLY A O 1
ATOM 1238 N N . PRO A 1 168 ? 35.248 26.860 10.583 1.00 28.58 168 PRO A N 1
ATOM 1239 C CA . PRO A 1 168 ? 35.571 25.537 11.129 1.00 27.25 168 PRO A CA 1
ATOM 1240 C C . PRO A 1 168 ? 35.535 24.404 10.096 1.00 27.09 168 PRO A C 1
ATOM 1241 O O . PRO A 1 168 ? 36.453 23.578 10.116 1.00 26.51 168 PRO A O 1
ATOM 1245 N N . ALA A 1 169 ? 34.539 24.380 9.194 1.00 26.44 169 ALA A N 1
ATOM 1246 C CA . ALA A 1 169 ? 34.515 23.459 8.064 1.00 26.14 169 ALA A CA 1
ATOM 1247 C C . ALA A 1 169 ? 35.807 23.508 7.222 1.00 26.02 169 ALA A C 1
ATOM 1248 O O . ALA A 1 169 ? 36.315 22.456 6.803 1.00 27.54 169 ALA A O 1
ATOM 1250 N N . TYR A 1 170 ? 36.307 24.705 6.947 1.00 25.37 170 TYR A N 1
ATOM 1251 C CA . TYR A 1 170 ? 37.548 24.819 6.180 1.00 25.57 170 TYR A CA 1
ATOM 1252 C C . TYR A 1 170 ? 38.691 24.138 6.916 1.00 25.73 170 TYR A C 1
ATOM 1253 O O . TYR A 1 170 ? 39.477 23.417 6.302 1.00 24.27 170 TYR A O 1
ATOM 1262 N N . VAL A 1 171 ? 38.809 24.432 8.212 1.00 25.71 171 VAL A N 1
ATOM 1263 C CA . VAL A 1 171 ? 39.897 23.835 9.043 1.00 26.63 171 VAL A CA 1
ATOM 1264 C C . VAL A 1 171 ? 39.801 22.321 9.075 1.00 27.23 171 VAL A C 1
ATOM 1265 O O . VAL A 1 171 ? 40.821 21.662 8.934 1.00 27.10 171 VAL A O 1
ATOM 1269 N N . PHE A 1 172 ? 38.584 21.769 9.262 1.00 26.70 172 PHE A N 1
ATOM 1270 C CA . PHE A 1 172 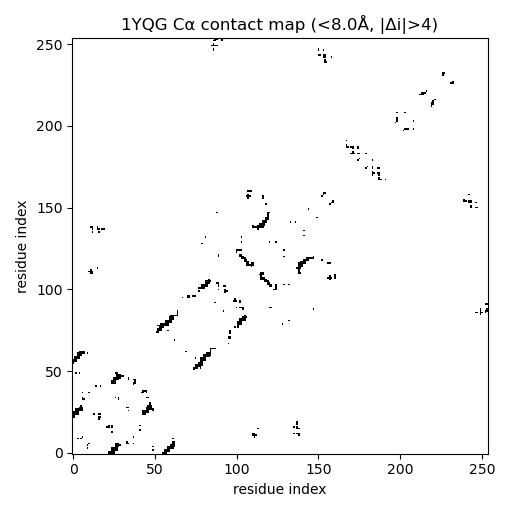? 38.394 20.307 9.147 1.00 27.26 172 PHE A CA 1
ATOM 1271 C C . PHE A 1 172 ? 38.880 19.758 7.785 1.00 26.68 172 PHE A C 1
ATOM 1272 O O . PHE A 1 172 ? 39.595 18.737 7.713 1.00 26.53 172 PHE A O 1
ATOM 1280 N N . TYR A 1 173 ? 38.514 20.460 6.736 1.00 25.49 173 TYR A N 1
ATOM 1281 C CA . TYR A 1 173 ? 38.956 20.108 5.363 1.00 25.01 173 TYR A CA 1
ATOM 1282 C C . TYR A 1 173 ? 40.487 20.113 5.295 1.00 24.12 173 TYR A C 1
ATOM 1283 O O . TYR A 1 173 ? 41.066 19.251 4.699 1.00 24.11 173 TYR A O 1
ATOM 1292 N N . LEU A 1 174 ? 41.137 21.092 5.931 1.00 24.40 174 LEU A N 1
ATOM 1293 C CA . LEU A 1 174 ? 42.607 21.220 5.840 1.00 24.10 174 LEU A CA 1
ATOM 1294 C C . LEU A 1 174 ? 43.341 20.169 6.732 1.00 24.68 174 LEU A C 1
ATOM 1295 O O . LEU A 1 174 ? 44.421 19.643 6.377 1.00 24.83 174 LEU A O 1
ATOM 1300 N N . LEU A 1 175 ? 42.741 19.906 7.884 1.00 24.37 175 LEU A N 1
ATOM 1301 C CA . LEU A 1 175 ? 43.169 18.829 8.802 1.00 24.82 175 LEU A CA 1
ATOM 1302 C C . LEU A 1 175 ? 43.108 17.519 8.063 1.00 25.38 175 LEU A C 1
ATOM 1303 O O . LEU A 1 175 ? 44.041 16.725 8.144 1.00 24.67 175 LEU A O 1
ATOM 1308 N N . ASP A 1 176 ? 42.014 17.301 7.325 1.00 25.77 176 ASP A N 1
ATOM 1309 C CA . ASP A 1 176 ? 41.854 16.096 6.538 1.00 26.53 176 ASP A CA 1
ATOM 1310 C C . ASP A 1 176 ? 42.911 16.059 5.409 1.00 27.14 176 ASP A C 1
ATOM 1311 O O . ASP A 1 176 ? 43.498 15.007 5.161 1.00 27.82 176 ASP A O 1
ATOM 1316 N N . ALA A 1 177 ? 43.140 17.203 4.739 1.00 26.36 177 ALA A N 1
ATOM 1317 C CA . ALA A 1 177 ? 44.148 17.319 3.699 1.00 26.08 177 ALA A CA 1
ATOM 1318 C C . ALA A 1 177 ? 45.549 16.861 4.198 1.00 26.25 177 ALA A C 1
ATOM 1319 O O . ALA A 1 177 ? 46.255 16.123 3.505 1.00 23.52 177 ALA A O 1
ATOM 1321 N N . LEU A 1 178 ? 45.960 17.322 5.378 1.00 25.04 178 LEU A N 1
ATOM 1322 C CA . LEU A 1 178 ? 47.292 16.992 5.917 1.00 24.87 178 LEU A CA 1
ATOM 1323 C C . LEU A 1 178 ? 47.332 15.517 6.357 1.00 24.43 178 LEU A C 1
ATOM 1324 O O . LEU A 1 178 ? 48.328 14.816 6.184 1.00 22.85 178 LEU A O 1
ATOM 1329 N N . GLN A 1 179 ? 46.230 15.061 6.907 1.00 24.09 179 GLN A N 1
ATOM 1330 C CA . GLN A 1 179 ? 46.091 13.671 7.324 1.00 25.49 179 GLN A CA 1
ATOM 1331 C C . GLN A 1 179 ? 46.172 12.743 6.086 1.00 26.78 179 GLN A C 1
ATOM 1332 O O . GLN A 1 179 ? 46.837 11.719 6.099 1.00 26.18 179 GLN A O 1
ATOM 1338 N N . ASN A 1 180 ? 45.495 13.119 5.014 1.00 26.76 180 ASN A N 1
ATOM 1339 C CA . ASN A 1 180 ? 45.605 12.306 3.758 1.00 27.67 180 ASN A CA 1
ATOM 1340 C C . ASN A 1 180 ? 46.998 12.298 3.145 1.00 26.92 180 ASN A C 1
ATOM 1341 O O . ASN A 1 180 ? 47.460 11.281 2.626 1.00 26.30 180 ASN A O 1
ATOM 1346 N N . ALA A 1 181 ? 47.682 13.437 3.197 1.00 25.47 181 ALA A N 1
ATOM 1347 C CA . ALA A 1 181 ? 49.049 13.501 2.712 1.00 24.83 181 ALA A CA 1
ATOM 1348 C C . ALA A 1 181 ? 49.959 12.585 3.560 1.00 25.72 181 ALA A C 1
ATOM 1349 O O . ALA A 1 181 ? 50.899 11.952 3.032 1.00 24.89 181 ALA A O 1
ATOM 1351 N N . ALA A 1 182 ? 49.687 12.509 4.863 1.00 24.45 182 ALA A N 1
ATOM 1352 C CA . ALA A 1 182 ? 50.469 11.599 5.721 1.00 25.62 182 ALA A CA 1
ATOM 1353 C C . ALA A 1 182 ? 50.249 10.129 5.383 1.00 26.13 182 ALA A C 1
ATOM 1354 O O . ALA A 1 182 ? 51.185 9.333 5.409 1.00 26.01 182 ALA A O 1
ATOM 1356 N N . ILE A 1 183 ? 48.998 9.773 5.151 1.00 27.61 183 ILE A N 1
ATOM 1357 C CA . ILE A 1 183 ? 48.648 8.441 4.636 1.00 28.49 183 ILE A CA 1
ATOM 1358 C C . ILE A 1 183 ? 49.441 8.130 3.359 1.00 28.41 183 ILE A C 1
ATOM 1359 O O . ILE A 1 183 ? 50.040 7.067 3.261 1.00 28.31 183 ILE A O 1
ATOM 1364 N N . ARG A 1 184 ? 49.457 9.066 2.393 1.00 29.14 184 ARG A N 1
ATOM 1365 C CA . ARG A 1 184 ? 50.244 8.927 1.169 1.00 30.30 184 ARG A CA 1
ATOM 1366 C C . ARG A 1 184 ? 51.742 8.713 1.460 1.00 29.08 184 ARG A C 1
ATOM 1367 O O . ARG A 1 184 ? 52.450 8.098 0.664 1.00 28.05 184 ARG A O 1
ATOM 1375 N N . GLN A 1 185 ? 52.206 9.194 2.615 1.00 27.83 185 GLN A N 1
ATOM 1376 C CA . GLN A 1 185 ? 53.628 9.071 2.987 1.00 26.44 185 GLN A CA 1
ATOM 1377 C C . GLN A 1 185 ? 53.914 7.809 3.794 1.00 26.89 185 GLN A C 1
ATOM 1378 O O . GLN A 1 185 ? 55.052 7.555 4.211 1.00 26.63 185 GLN A O 1
ATOM 1384 N N . GLY A 1 186 ? 52.876 7.026 4.047 1.00 26.98 186 GLY A N 1
ATOM 1385 C CA . GLY A 1 186 ? 53.065 5.704 4.598 1.00 27.30 186 GLY A CA 1
ATOM 1386 C C . GLY A 1 186 ? 52.629 5.554 6.029 1.00 27.20 186 GLY A C 1
ATOM 1387 O O . GLY A 1 186 ? 52.906 4.530 6.636 1.00 26.94 186 GLY A O 1
ATOM 1388 N N . PHE A 1 187 ? 51.994 6.591 6.594 1.00 27.62 187 PHE A N 1
ATOM 1389 C CA . PHE A 1 187 ? 51.468 6.542 7.976 1.00 26.99 187 PHE A CA 1
ATOM 1390 C C . PHE A 1 187 ? 50.119 5.893 7.991 1.00 27.43 187 PHE A C 1
ATOM 1391 O O . PHE A 1 187 ? 49.314 6.098 7.073 1.00 27.80 187 PHE A O 1
ATOM 1399 N N . ASP A 1 188 ? 49.879 5.067 9.001 1.00 28.39 188 ASP A N 1
ATOM 1400 C CA . ASP A 1 188 ? 48.558 4.471 9.177 1.00 29.95 188 ASP A CA 1
ATOM 1401 C C . ASP A 1 188 ? 47.554 5.547 9.618 1.00 30.60 188 ASP A C 1
ATOM 1402 O O . ASP A 1 188 ? 47.935 6.686 9.961 1.00 29.67 188 ASP A O 1
ATOM 1415 N N . ALA A 1 190 ? 45.847 6.076 12.277 1.00 32.06 190 ALA A N 1
ATOM 1416 C CA . ALA A 1 190 ? 45.916 6.623 13.638 1.00 31.58 190 ALA A CA 1
ATOM 1417 C C . ALA A 1 190 ? 47.053 7.612 13.733 1.00 30.78 190 ALA A C 1
ATOM 1418 O O . ALA A 1 190 ? 46.891 8.692 14.295 1.00 30.65 190 ALA A O 1
ATOM 1420 N N . GLU A 1 191 ? 48.198 7.240 13.167 1.00 29.52 191 GLU A N 1
ATOM 1421 C CA . GLU A 1 191 ? 49.348 8.129 13.104 1.00 29.42 191 GLU A CA 1
ATOM 1422 C C . GLU A 1 191 ? 49.075 9.396 12.285 1.00 28.49 191 GLU A C 1
ATOM 1423 O O . GLU A 1 191 ? 49.479 10.483 12.690 1.00 26.47 191 GLU A O 1
ATOM 1429 N N . ALA A 1 192 ? 48.449 9.230 11.108 1.00 27.46 192 ALA A N 1
ATOM 1430 C CA . ALA A 1 192 ? 48.157 10.345 10.230 1.00 27.65 192 ALA A CA 1
ATOM 1431 C C . ALA A 1 192 ? 47.270 11.347 10.956 1.00 26.79 192 ALA A C 1
ATOM 1432 O O . ALA A 1 192 ? 47.546 12.524 10.918 1.00 26.91 192 ALA A O 1
ATOM 1434 N N . ARG A 1 193 ? 46.216 10.871 11.614 1.00 26.84 193 ARG A N 1
ATOM 1435 C CA . ARG A 1 193 ? 45.332 11.773 12.342 1.00 26.97 193 ARG A CA 1
ATOM 1436 C C . ARG A 1 193 ? 46.073 12.517 13.450 1.00 26.90 193 ARG A C 1
ATOM 1437 O O . ARG A 1 193 ? 45.927 13.740 13.582 1.00 26.72 193 ARG A O 1
ATOM 1445 N N . ALA A 1 194 ? 46.843 11.767 14.245 1.00 26.76 194 ALA A N 1
ATOM 1446 C CA . ALA A 1 194 ? 47.597 12.346 15.360 1.00 25.95 194 ALA A CA 1
ATOM 1447 C C . ALA A 1 194 ? 48.631 13.374 14.871 1.00 25.60 194 ALA A C 1
ATOM 1448 O O . ALA A 1 194 ? 48.808 14.437 15.485 1.00 25.55 194 ALA A O 1
ATOM 1450 N N . LEU A 1 195 ? 49.371 13.020 13.832 1.00 24.82 195 LEU A N 1
ATOM 1451 C CA . LEU A 1 195 ? 50.335 13.954 13.242 1.00 23.95 195 LEU A CA 1
ATOM 1452 C C . LEU A 1 195 ? 49.650 15.232 12.761 1.00 24.34 195 LEU A C 1
ATOM 1453 O O . LEU A 1 195 ? 50.161 16.324 13.032 1.00 24.61 195 LEU A O 1
ATOM 1458 N N . SER A 1 196 ? 48.516 15.095 12.068 1.00 23.73 196 SER A N 1
ATOM 1459 C CA . SER A 1 196 ? 47.876 16.274 11.455 1.00 24.15 196 SER A CA 1
ATOM 1460 C C . SER A 1 196 ? 47.354 17.162 12.606 1.00 23.79 196 SER A C 1
ATOM 1461 O O . SER A 1 196 ? 47.630 18.344 12.660 1.00 22.41 196 SER A O 1
ATOM 1464 N N . LEU A 1 197 ? 46.628 16.556 13.542 1.00 24.89 197 LEU A N 1
ATOM 1465 C CA . LEU A 1 197 ? 46.121 17.268 14.697 1.00 24.48 197 LEU A CA 1
ATOM 1466 C C . LEU A 1 197 ? 47.184 18.012 15.493 1.00 24.56 197 LEU A C 1
ATOM 1467 O O . LEU A 1 197 ? 46.988 19.201 15.798 1.00 25.33 197 LEU A O 1
ATOM 1472 N N . ALA A 1 198 ? 48.263 17.324 15.867 1.00 24.43 198 ALA A N 1
ATOM 1473 C CA . ALA A 1 198 ? 49.278 17.926 16.717 1.00 24.45 198 ALA A CA 1
ATOM 1474 C C . ALA A 1 198 ? 50.040 19.020 16.017 1.00 24.11 198 ALA A C 1
ATOM 1475 O O . ALA A 1 198 ? 50.552 19.964 16.685 1.00 24.95 198 ALA A O 1
ATOM 1477 N N . THR A 1 199 ? 50.220 18.852 14.720 1.00 23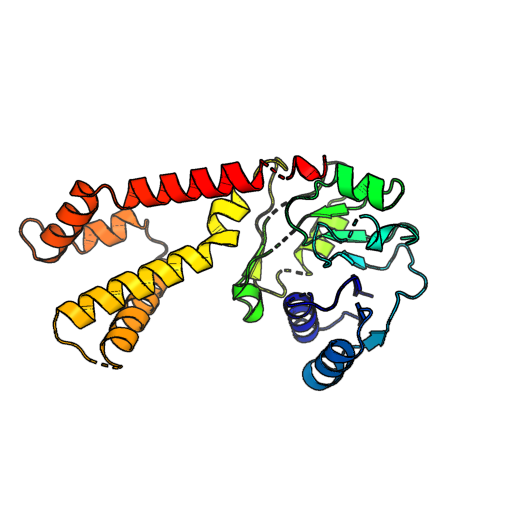.32 199 THR A N 1
ATOM 1478 C CA . THR A 1 199 ? 50.827 19.873 13.852 1.00 24.47 199 THR A CA 1
ATOM 1479 C C . THR A 1 199 ? 50.003 21.162 13.806 1.00 24.02 199 THR A C 1
ATOM 1480 O O . THR A 1 199 ? 50.512 22.261 14.057 1.00 24.19 199 THR A O 1
ATOM 1484 N N . PHE A 1 200 ? 48.731 21.018 13.516 1.00 23.69 200 PHE A N 1
ATOM 1485 C CA . PHE A 1 200 ? 47.829 22.163 13.567 1.00 24.29 200 PHE A CA 1
ATOM 1486 C C . PHE A 1 200 ? 47.766 22.787 14.959 1.00 23.91 200 PHE A C 1
ATOM 1487 O O . PHE A 1 200 ? 47.866 24.007 15.083 1.00 23.54 200 PHE A O 1
ATOM 1495 N N . LYS A 1 201 ? 47.618 21.953 16.009 1.00 23.23 201 LYS A N 1
ATOM 1496 C CA . LYS A 1 201 ? 47.405 22.508 17.329 1.00 23.98 201 LYS A CA 1
ATOM 1497 C C . LYS A 1 201 ? 48.643 23.268 17.764 1.00 23.92 201 LYS A C 1
ATOM 1498 O O . LYS A 1 201 ? 48.553 24.357 18.350 1.00 24.23 201 LYS A O 1
ATOM 1504 N N . GLY A 1 202 ? 49.817 22.702 17.464 1.00 22.87 202 GLY A N 1
ATOM 1505 C CA . GLY A 1 202 ? 51.075 23.288 17.945 1.00 23.41 202 GLY A CA 1
ATOM 1506 C C . GLY A 1 202 ? 51.384 24.567 17.190 1.00 24.27 202 GLY A C 1
ATOM 1507 O O . GLY A 1 202 ? 51.852 25.553 17.796 1.00 24.29 202 GLY A O 1
ATOM 1508 N N . ALA A 1 203 ? 51.116 24.565 15.885 1.00 23.77 203 ALA A N 1
ATOM 1509 C CA . ALA A 1 203 ? 51.420 25.763 15.067 1.00 25.02 203 ALA A CA 1
ATOM 1510 C C . ALA A 1 203 ? 50.496 26.904 15.454 1.00 23.62 203 ALA A C 1
ATOM 1511 O O . ALA A 1 203 ? 50.931 28.043 15.667 1.00 25.22 203 ALA A O 1
ATOM 1513 N N . VAL A 1 204 ? 49.232 26.573 15.612 1.00 25.10 204 VAL A N 1
ATOM 1514 C CA . VAL A 1 204 ? 48.241 27.550 16.061 1.00 26.06 204 VAL A CA 1
ATOM 1515 C C . VAL A 1 204 ? 48.645 28.104 17.434 1.00 25.83 204 VAL A C 1
ATOM 1516 O O . VAL A 1 204 ? 48.580 29.286 17.631 1.00 26.43 204 VAL A O 1
ATOM 1520 N N . ALA A 1 205 ? 49.033 27.251 18.383 1.00 25.56 205 ALA A N 1
ATOM 1521 C CA . ALA A 1 205 ? 49.518 27.714 19.677 1.00 26.19 205 ALA A CA 1
ATOM 1522 C C . ALA A 1 205 ? 50.741 28.650 19.600 1.00 26.23 205 ALA A C 1
ATOM 1523 O O . ALA A 1 205 ? 50.815 29.645 20.330 1.00 26.37 205 ALA A O 1
ATOM 1525 N N . LEU A 1 206 ? 51.698 28.361 18.718 1.00 25.68 206 LEU A N 1
ATOM 1526 C CA . LEU A 1 206 ? 52.851 29.243 18.510 1.00 26.40 206 LEU A CA 1
ATOM 1527 C C . LEU A 1 206 ? 52.428 30.596 17.989 1.00 26.44 206 LEU A C 1
ATOM 1528 O O . LEU A 1 206 ? 52.952 31.613 18.435 1.00 27.97 206 LEU A O 1
ATOM 1533 N N . ALA A 1 207 ? 51.495 30.603 17.045 1.00 26.92 207 ALA A N 1
ATOM 1534 C CA . ALA A 1 207 ? 50.997 31.857 16.449 1.00 27.82 207 ALA A CA 1
ATOM 1535 C C . ALA A 1 207 ? 50.297 32.690 17.544 1.00 27.65 207 ALA A C 1
ATOM 1536 O O . ALA A 1 207 ? 50.494 33.895 17.645 1.00 28.06 207 ALA A O 1
ATOM 1538 N N . GLU A 1 208 ? 49.487 32.022 18.370 1.00 29.14 208 GLU A N 1
ATOM 1539 C CA . GLU A 1 208 ? 48.792 32.665 19.480 1.00 31.04 208 GLU A CA 1
ATOM 1540 C C . GLU A 1 208 ? 49.768 33.247 20.499 1.00 32.44 208 GLU A C 1
ATOM 1541 O O . GLU A 1 208 ? 49.657 34.416 20.921 1.00 32.20 208 GLU A O 1
ATOM 1547 N N . GLN A 1 209 ? 50.719 32.424 20.918 1.00 33.26 209 GLN A N 1
ATOM 1548 C CA . GLN A 1 209 ? 51.610 32.839 21.989 1.00 35.39 209 GLN A CA 1
ATOM 1549 C C . GLN A 1 209 ? 52.569 33.902 21.519 1.00 34.40 209 GLN A C 1
ATOM 1550 O O . GLN A 1 209 ? 52.859 34.830 22.258 1.00 35.34 209 GLN A O 1
ATOM 1556 N N . THR A 1 210 ? 53.036 33.808 20.286 1.00 34.44 210 THR A N 1
ATOM 1557 C CA . THR A 1 210 ? 53.970 34.805 19.785 1.00 34.39 210 THR A CA 1
ATOM 1558 C C . THR A 1 210 ? 53.249 36.091 19.421 1.00 33.69 210 THR A C 1
ATOM 1559 O O . THR A 1 210 ? 53.818 37.163 19.538 1.00 34.79 210 THR A O 1
ATOM 1563 N N . GLY A 1 211 ? 52.008 35.974 18.956 1.00 32.95 211 GLY A N 1
ATOM 1564 C CA . GLY A 1 211 ? 51.315 37.080 18.311 1.00 32.53 211 GLY A CA 1
ATOM 1565 C C . GLY A 1 211 ? 51.949 37.607 17.031 1.00 33.60 211 GLY A C 1
ATOM 1566 O O . GLY A 1 211 ? 51.497 38.627 16.523 1.00 34.25 211 GLY A O 1
ATOM 1567 N N . GLU A 1 212 ? 52.972 36.923 16.495 1.00 33.54 212 GLU A N 1
ATOM 1568 C CA . GLU A 1 212 ? 53.686 37.364 15.286 1.00 34.10 212 GLU A CA 1
ATOM 1569 C C . GLU A 1 212 ? 52.819 37.246 14.024 1.00 32.68 212 GLU A C 1
ATOM 1570 O O . GLU A 1 212 ? 51.888 36.449 13.991 1.00 31.11 212 GLU A O 1
ATOM 1576 N N . ASP A 1 213 ? 53.124 38.039 12.999 1.00 31.07 213 ASP A N 1
ATOM 1577 C CA . ASP A 1 213 ? 52.392 38.006 11.733 1.00 31.05 213 ASP A CA 1
ATOM 1578 C C . ASP A 1 213 ? 52.484 36.613 11.140 1.00 29.87 213 ASP A C 1
ATOM 1579 O O . ASP A 1 213 ? 53.564 36.050 11.099 1.00 29.33 213 ASP A O 1
ATOM 1584 N N . PHE A 1 214 ? 51.368 36.044 10.684 1.00 29.43 214 PHE A N 1
ATOM 1585 C CA . PHE A 1 214 ? 51.415 34.690 10.142 1.00 28.64 214 PHE A CA 1
ATOM 1586 C C . PHE A 1 214 ? 52.447 34.475 9.026 1.00 28.93 214 PHE A C 1
ATOM 1587 O O . PHE A 1 214 ? 53.161 33.470 9.023 1.00 27.21 214 PHE A O 1
ATOM 1595 N N . GLU A 1 215 ? 52.489 35.384 8.055 1.00 29.33 215 GLU A N 1
ATOM 1596 C CA . GLU A 1 215 ? 53.428 35.281 6.972 1.00 31.15 215 GLU A CA 1
ATOM 1597 C C . GLU A 1 215 ? 54.870 35.325 7.491 1.00 31.37 215 GLU A C 1
ATOM 1598 O O . GLU A 1 215 ? 55.738 34.611 6.999 1.00 32.13 215 GLU A O 1
ATOM 1604 N N . LYS A 1 216 ? 55.123 36.162 8.484 1.00 31.96 216 LYS A N 1
ATOM 1605 C CA . LYS A 1 216 ? 56.435 36.221 9.108 1.00 32.37 216 LYS A CA 1
ATOM 1606 C C . LYS A 1 216 ? 56.819 34.916 9.795 1.00 31.22 216 LYS A C 1
ATOM 1607 O O . LYS A 1 216 ? 57.955 34.471 9.676 1.00 31.50 216 LYS A O 1
ATOM 1613 N N . LEU A 1 217 ? 55.872 34.304 10.491 1.00 30.85 217 LEU A N 1
ATOM 1614 C CA . LEU A 1 217 ? 56.099 32.990 11.130 1.00 29.88 217 LEU A CA 1
ATOM 1615 C C . LEU A 1 217 ? 56.471 31.942 10.102 1.00 29.70 217 LEU A C 1
ATOM 1616 O O . LEU A 1 217 ? 57.390 31.141 10.308 1.00 27.70 217 LEU A O 1
ATOM 1621 N N . GLN A 1 218 ? 55.755 31.968 8.988 1.00 29.98 218 GLN A N 1
ATOM 1622 C CA . GLN A 1 218 ? 55.989 31.054 7.901 1.00 31.49 218 GLN A CA 1
ATOM 1623 C C . GLN A 1 218 ? 57.370 31.305 7.282 1.00 33.31 218 GLN A C 1
ATOM 1624 O O . GLN A 1 218 ? 58.178 30.371 7.137 1.00 32.57 218 GLN A O 1
ATOM 1630 N N . LYS A 1 219 ? 57.628 32.557 6.915 1.00 34.69 219 LYS A N 1
ATOM 1631 C CA . LYS A 1 219 ? 58.899 32.915 6.316 1.00 37.64 219 LYS A CA 1
ATOM 1632 C C . LYS A 1 219 ? 60.078 32.593 7.246 1.00 38.15 219 LYS A C 1
ATOM 1633 O O . LYS A 1 219 ? 61.094 32.087 6.796 1.00 38.98 219 LYS A O 1
ATOM 1639 N N . ASN A 1 220 ? 59.912 32.829 8.545 1.00 39.62 220 ASN A N 1
ATOM 1640 C CA . ASN A 1 220 ? 60.964 32.529 9.512 1.00 40.50 220 ASN A CA 1
ATOM 1641 C C . ASN A 1 220 ? 61.454 31.086 9.575 1.00 41.36 220 ASN A C 1
ATOM 1642 O O . ASN A 1 220 ? 62.598 30.858 9.975 1.00 41.95 220 ASN A O 1
ATOM 1647 N N . VAL A 1 221 ? 60.611 30.126 9.184 1.00 41.19 221 VAL A N 1
ATOM 1648 C CA . VAL A 1 221 ? 60.969 28.696 9.211 1.00 41.19 221 VAL A CA 1
ATOM 1649 C C . VAL A 1 221 ? 61.042 28.046 7.829 1.00 41.54 221 VAL A C 1
ATOM 1650 O O . VAL A 1 221 ? 60.917 26.812 7.713 1.00 42.04 221 VAL A O 1
ATOM 1654 N N . THR A 1 222 ? 61.212 28.877 6.800 1.00 41.39 222 THR A N 1
ATOM 1655 C CA . THR A 1 222 ? 61.327 28.456 5.401 1.00 41.71 222 THR A CA 1
ATOM 1656 C C . THR A 1 222 ? 62.664 28.912 4.789 1.00 42.78 222 THR A C 1
ATOM 1657 O O . THR A 1 222 ? 62.759 30.008 4.212 1.00 44.05 222 THR A O 1
ATOM 1661 N N . SER A 1 223 ? 63.696 28.083 4.895 1.00 43.05 223 SER A N 1
ATOM 1662 C CA . SER A 1 223 ? 65.001 28.443 4.279 1.00 42.93 223 SER A CA 1
ATOM 1663 C C . SER A 1 223 ? 65.063 28.153 2.788 1.00 43.00 223 SER A C 1
ATOM 1664 O O . SER A 1 223 ? 64.499 27.154 2.315 1.00 42.56 223 SER A O 1
ATOM 1667 N N . LYS A 1 224 ? 65.759 29.025 2.044 1.00 42.52 224 LYS A N 1
ATOM 1668 C CA . LYS A 1 224 ? 65.889 28.868 0.588 1.00 41.89 224 LYS A CA 1
ATOM 1669 C C . LYS A 1 224 ? 66.533 27.519 0.265 1.00 40.88 224 LYS A C 1
ATOM 1670 O O . LYS A 1 224 ? 67.484 27.114 0.929 1.00 40.62 224 LYS A O 1
ATOM 1676 N N . GLY A 1 225 ? 65.982 26.810 -0.718 1.00 39.41 225 GLY A N 1
ATOM 1677 C CA . GLY A 1 225 ? 66.497 25.483 -1.086 1.00 37.31 225 GLY A CA 1
ATOM 1678 C C . GLY A 1 225 ? 66.308 24.401 -0.016 1.00 35.02 225 GLY A C 1
ATOM 1679 O O . GLY A 1 225 ? 66.954 23.343 -0.075 1.00 34.93 225 GLY A O 1
ATOM 1680 N N . GLY A 1 226 ? 65.449 24.677 0.960 1.00 32.75 226 GLY A N 1
ATOM 1681 C CA . GLY A 1 226 ? 65.179 23.760 2.070 1.00 29.82 226 GLY A CA 1
ATOM 1682 C C . GLY A 1 226 ? 63.969 22.933 1.727 1.00 27.77 226 GLY A C 1
ATOM 1683 O O . GLY A 1 226 ? 63.389 23.125 0.686 1.00 27.43 226 GLY A O 1
ATOM 1684 N N . THR A 1 227 ? 63.560 22.027 2.615 1.00 26.43 227 THR A N 1
ATOM 1685 C CA . THR A 1 227 ? 62.443 21.148 2.335 1.00 25.28 227 THR A CA 1
ATOM 1686 C C . THR A 1 227 ? 61.093 21.895 2.368 1.00 25.46 227 THR A C 1
ATOM 1687 O O . THR A 1 227 ? 60.243 21.668 1.504 1.00 26.21 227 THR A O 1
ATOM 1691 N N . THR A 1 228 ? 60.916 22.751 3.376 1.00 24.54 228 THR A N 1
ATOM 1692 C CA . THR A 1 228 ? 59.706 23.564 3.593 1.00 25.26 228 THR A CA 1
ATOM 1693 C C . THR A 1 228 ? 59.453 24.485 2.389 1.00 26.21 228 THR A C 1
ATOM 1694 O O . THR A 1 228 ? 58.320 24.594 1.913 1.00 26.43 228 THR A O 1
ATOM 1698 N N . HIS A 1 229 ? 60.510 25.123 1.898 1.00 26.74 229 HIS A N 1
ATOM 1699 C CA . HIS A 1 229 ? 60.406 25.932 0.699 1.00 27.33 229 HIS A CA 1
ATOM 1700 C C . HIS A 1 229 ? 59.800 25.143 -0.466 1.00 26.95 229 HIS A C 1
ATOM 1701 O O . HIS A 1 229 ? 58.921 25.656 -1.153 1.00 28.06 229 HIS A O 1
ATOM 1708 N N . GLU A 1 230 ? 60.201 23.895 -0.662 1.00 26.27 230 GLU A N 1
ATOM 1709 C CA . GLU A 1 230 ? 59.623 23.097 -1.763 1.00 26.29 230 GLU A CA 1
ATOM 1710 C C . GLU A 1 230 ? 58.107 22.898 -1.662 1.00 25.57 230 GLU A C 1
ATOM 1711 O O . GLU A 1 230 ? 57.399 22.881 -2.686 1.00 25.14 230 GLU A O 1
ATOM 1717 N N . ALA A 1 231 ? 57.624 22.693 -0.447 1.00 25.27 231 ALA A N 1
ATOM 1718 C CA . ALA A 1 231 ? 56.226 22.485 -0.206 1.00 24.97 231 ALA A CA 1
ATOM 1719 C C . ALA A 1 231 ? 55.479 23.791 -0.393 1.00 25.13 231 ALA A C 1
ATOM 1720 O O . ALA A 1 231 ? 54.403 23.817 -1.035 1.00 25.63 231 ALA A O 1
ATOM 1722 N N . VAL A 1 232 ? 56.027 24.883 0.152 1.00 25.16 232 VAL A N 1
ATOM 1723 C CA . VAL A 1 232 ? 55.315 26.176 0.055 1.00 25.84 232 VAL A CA 1
ATOM 1724 C C . VAL A 1 232 ? 55.273 26.675 -1.395 1.00 25.20 232 VAL A C 1
ATOM 1725 O O . VAL A 1 232 ? 54.260 27.274 -1.807 1.00 25.49 232 VAL A O 1
ATOM 1729 N N . GLU A 1 233 ? 56.349 26.446 -2.156 1.00 25.44 233 GLU A N 1
ATOM 1730 C CA . GLU A 1 233 ? 56.344 26.728 -3.613 1.00 26.74 233 GLU A CA 1
ATOM 1731 C C . GLU A 1 233 ? 55.212 25.998 -4.377 1.00 25.69 233 GLU A C 1
ATOM 1732 O O . GLU A 1 233 ? 54.545 26.599 -5.224 1.00 24.94 233 GLU A O 1
ATOM 1738 N N . ALA A 1 234 ? 55.032 24.707 -4.073 1.00 24.90 234 ALA A N 1
ATOM 1739 C CA . ALA A 1 234 ? 53.908 23.914 -4.590 1.00 23.63 234 ALA A CA 1
ATOM 1740 C C . ALA A 1 234 ? 52.543 24.537 -4.232 1.00 23.16 234 ALA A C 1
ATOM 1741 O O . ALA A 1 234 ? 51.699 24.751 -5.125 1.00 22.22 234 ALA A O 1
ATOM 1743 N N . PHE A 1 235 ? 52.333 24.852 -2.941 1.00 22.93 235 PHE A N 1
ATOM 1744 C CA . PHE A 1 235 ? 51.131 25.595 -2.502 1.00 22.65 235 PHE A CA 1
ATOM 1745 C C . PHE A 1 235 ? 50.924 26.838 -3.356 1.00 22.45 235 PHE A C 1
ATOM 1746 O O . PHE A 1 235 ? 49.812 27.108 -3.828 1.00 22.15 235 PHE A O 1
ATOM 1754 N N . ARG A 1 236 ? 51.994 27.621 -3.542 1.00 22.30 236 ARG A N 1
ATOM 1755 C CA . ARG A 1 236 ? 51.875 28.864 -4.288 1.00 22.76 236 ARG A CA 1
ATOM 1756 C C . ARG A 1 236 ? 51.556 28.610 -5.759 1.00 23.08 236 ARG A C 1
ATOM 1757 O O . ARG A 1 236 ? 50.727 29.312 -6.351 1.00 23.76 236 ARG A O 1
ATOM 1765 N N . ARG A 1 237 ? 52.247 27.636 -6.349 1.00 23.05 237 ARG A N 1
ATOM 1766 C CA . ARG A 1 237 ? 52.051 27.256 -7.757 1.00 23.98 237 ARG A CA 1
ATOM 1767 C C . ARG A 1 237 ? 50.583 26.865 -7.966 1.00 23.79 237 ARG A C 1
ATOM 1768 O O . ARG A 1 237 ? 49.971 27.254 -8.932 1.00 23.28 237 ARG A O 1
ATOM 1776 N N . HIS A 1 238 ? 50.022 26.107 -7.029 1.00 24.20 238 HIS A N 1
ATOM 1777 C CA . HIS A 1 238 ? 48.614 25.717 -7.108 1.00 25.64 238 HIS A CA 1
ATOM 1778 C C . HIS A 1 238 ? 47.617 26.747 -6.572 1.00 26.04 238 HIS A C 1
ATOM 1779 O O . HIS A 1 238 ? 46.403 26.475 -6.506 1.00 26.55 238 HIS A O 1
ATOM 1786 N N . ARG A 1 239 ? 48.130 27.933 -6.207 1.00 24.91 239 ARG A N 1
ATOM 1787 C CA . ARG A 1 239 ? 47.322 29.048 -5.733 1.00 24.46 239 ARG A CA 1
ATOM 1788 C C . ARG A 1 239 ? 46.368 28.624 -4.597 1.00 23.67 239 ARG A C 1
ATOM 1789 O O . ARG A 1 239 ? 45.181 28.970 -4.605 1.00 22.40 239 ARG A O 1
ATOM 1797 N N . VAL A 1 240 ? 46.907 27.886 -3.605 1.00 23.05 240 VAL A N 1
ATOM 1798 C CA . VAL A 1 240 ? 46.116 27.393 -2.467 1.00 23.69 240 VAL A CA 1
ATOM 1799 C C . VAL A 1 240 ? 45.504 28.587 -1.693 1.00 23.78 240 VAL A C 1
ATOM 1800 O O . VAL A 1 240 ? 44.293 28.632 -1.480 1.00 24.08 240 VAL A O 1
ATOM 1804 N N . ALA A 1 241 ? 46.330 29.548 -1.278 1.00 24.14 241 ALA A N 1
ATOM 1805 C CA . ALA A 1 241 ? 45.786 30.678 -0.519 1.00 25.54 241 ALA A CA 1
ATOM 1806 C C . ALA A 1 241 ? 44.681 31.382 -1.306 1.00 26.65 241 ALA A C 1
ATOM 1807 O O . ALA A 1 241 ? 43.667 31.778 -0.735 1.00 27.58 241 ALA A O 1
ATOM 1809 N N . GLU A 1 242 ? 44.846 31.479 -2.622 1.00 26.71 242 GLU A N 1
ATOM 1810 C CA . GLU A 1 242 ? 43.893 32.191 -3.465 1.00 27.30 242 GLU A CA 1
ATOM 1811 C C . GLU A 1 242 ? 42.579 31.431 -3.551 1.00 27.57 242 GLU A C 1
ATOM 1812 O O . GLU A 1 242 ? 41.503 32.030 -3.505 1.00 26.02 242 GLU A O 1
ATOM 1818 N N . ALA A 1 243 ? 42.685 30.109 -3.692 1.00 27.91 243 ALA A N 1
ATOM 1819 C CA . ALA A 1 243 ? 41.523 29.207 -3.746 1.00 28.67 243 ALA A CA 1
ATOM 1820 C C . ALA A 1 243 ? 40.691 29.343 -2.471 1.00 28.91 243 ALA A C 1
ATOM 1821 O O . ALA A 1 243 ? 39.448 29.316 -2.508 1.00 29.29 243 ALA A O 1
ATOM 1823 N N . ILE A 1 244 ? 41.393 29.512 -1.351 1.00 28.55 244 ILE A N 1
ATOM 1824 C CA . ILE A 1 244 ? 40.760 29.696 -0.050 1.00 28.21 244 ILE A CA 1
ATOM 1825 C C . ILE A 1 244 ? 39.893 30.965 -0.080 1.00 27.28 244 ILE A C 1
ATOM 1826 O O . ILE A 1 244 ? 38.747 30.926 0.328 1.00 27.69 244 ILE A O 1
ATOM 1831 N N . SER A 1 245 ? 40.457 32.072 -0.533 1.00 26.50 245 SER A N 1
ATOM 1832 C CA . SER A 1 245 ? 39.714 33.308 -0.658 1.00 26.72 245 SER A CA 1
ATOM 1833 C C . SER A 1 245 ? 38.555 33.143 -1.651 1.00 27.28 245 SER A C 1
ATOM 1834 O O . SER A 1 245 ? 37.455 33.686 -1.437 1.00 26.72 245 SER A O 1
ATOM 1837 N N . GLU A 1 246 ? 38.786 32.411 -2.744 1.00 25.92 246 GLU A N 1
ATOM 1838 C CA . GLU A 1 246 ? 37.704 32.183 -3.698 1.00 27.75 246 GLU A CA 1
ATOM 1839 C C . GLU A 1 246 ? 36.530 31.439 -3.035 1.00 26.51 246 GLU A C 1
ATOM 1840 O O . GLU A 1 246 ? 35.369 31.825 -3.250 1.00 28.00 246 GLU A O 1
ATOM 1846 N N . GLY A 1 247 ? 36.830 30.393 -2.254 1.00 26.83 247 GLY A N 1
ATOM 1847 C CA . GLY A 1 247 ? 35.817 29.628 -1.460 1.00 25.70 247 GLY A CA 1
ATOM 1848 C C . GLY A 1 247 ? 35.078 30.537 -0.471 1.00 25.84 247 GLY A C 1
ATOM 1849 O O . GLY A 1 247 ? 33.823 30.536 -0.372 1.00 25.64 247 GLY A O 1
ATOM 1850 N N . VAL A 1 248 ? 35.841 31.361 0.229 1.00 24.72 248 VAL A N 1
ATOM 1851 C CA . VAL A 1 248 ? 35.228 32.413 1.058 1.00 24.89 248 VAL A CA 1
ATOM 1852 C C . VAL A 1 248 ? 34.258 33.341 0.308 1.00 24.92 248 VAL A C 1
ATOM 1853 O O . VAL A 1 248 ? 33.136 33.562 0.782 1.00 25.25 248 VAL A O 1
ATOM 1857 N N . CYS A 1 249 ? 34.695 33.927 -0.814 1.00 26.70 249 CYS A N 1
ATOM 1858 C CA . CYS A 1 249 ? 33.792 34.699 -1.687 1.00 27.61 249 CYS A CA 1
ATOM 1859 C C . CYS A 1 249 ? 32.533 33.931 -2.093 1.00 28.22 249 CYS A C 1
ATOM 1860 O O . CYS A 1 249 ? 31.424 34.513 -2.131 1.00 28.56 249 CYS A O 1
ATOM 1863 N N . ALA A 1 250 ? 32.699 32.652 -2.439 1.00 27.75 250 ALA A N 1
ATOM 1864 C CA . ALA A 1 250 ? 31.568 31.829 -2.867 1.00 27.51 250 ALA A CA 1
ATOM 1865 C C . ALA A 1 250 ? 30.582 31.642 -1.689 1.00 26.86 250 ALA A C 1
ATOM 1866 O O . ALA A 1 250 ? 29.358 31.755 -1.841 1.00 25.97 250 ALA A O 1
ATOM 1868 N N . CYS A 1 251 ? 31.141 31.442 -0.517 1.00 28.09 251 CYS A N 1
ATOM 1869 C CA . CYS A 1 251 ? 30.357 31.333 0.724 1.00 27.58 251 CYS A CA 1
ATOM 1870 C C . CYS A 1 251 ? 29.583 32.644 1.007 1.00 27.12 251 CYS A C 1
ATOM 1871 O O . CYS A 1 251 ? 28.372 32.640 1.285 1.00 25.70 251 CYS A O 1
ATOM 1874 N N . VAL A 1 252 ? 30.287 33.762 0.914 1.00 26.98 252 VAL A N 1
ATOM 1875 C CA . VAL A 1 252 ? 29.687 35.068 1.192 1.00 26.91 252 VAL A CA 1
ATOM 1876 C C . VAL A 1 252 ? 28.564 35.372 0.184 1.00 27.30 252 VAL A C 1
ATOM 1877 O O . VAL A 1 252 ? 27.521 35.920 0.560 1.00 25.99 252 VAL A O 1
ATOM 1881 N N . ARG A 1 253 ? 28.787 35.020 -1.085 1.00 27.64 253 ARG A N 1
ATOM 1882 C CA . ARG A 1 253 ? 27.801 35.274 -2.162 1.00 29.15 253 ARG A CA 1
ATOM 1883 C C . ARG A 1 253 ? 26.527 34.525 -1.868 1.00 27.78 253 ARG A C 1
ATOM 1884 O O . ARG A 1 253 ? 25.426 35.058 -1.989 1.00 28.03 253 ARG A O 1
ATOM 1892 N N . ARG A 1 254 ? 26.687 33.268 -1.487 1.00 27.39 254 ARG A N 1
ATOM 1893 C CA . ARG A 1 254 ? 25.580 32.419 -1.117 1.00 27.89 254 ARG A CA 1
ATOM 1894 C C . ARG A 1 254 ? 24.839 32.914 0.139 1.00 27.40 254 ARG A C 1
ATOM 1895 O O . ARG A 1 254 ? 23.615 32.906 0.156 1.00 26.74 254 ARG A O 1
ATOM 1903 N N . SER A 1 255 ? 25.567 33.304 1.191 1.00 27.44 255 SER A N 1
ATOM 1904 C CA . SER A 1 255 ? 24.935 33.906 2.388 1.00 27.20 255 SER A CA 1
ATOM 1905 C C . SER A 1 255 ? 24.041 35.076 1.974 1.00 27.42 255 SER A C 1
ATOM 1906 O O . SER A 1 255 ? 22.902 35.212 2.425 1.00 28.18 255 SER A O 1
ATOM 1909 N N . GLN A 1 256 ? 24.586 35.939 1.144 1.00 27.05 256 GLN A N 1
ATOM 1910 C CA . GLN A 1 256 ? 23.862 37.074 0.589 1.00 28.33 256 GLN A CA 1
ATOM 1911 C C . GLN A 1 256 ? 22.608 36.672 -0.173 1.00 29.13 256 GLN A C 1
ATOM 1912 O O . GLN A 1 256 ? 21.547 37.288 0.029 1.00 28.98 256 GLN A O 1
ATOM 1918 N N . GLU A 1 257 ? 22.714 35.643 -1.036 1.00 30.39 257 GLU A N 1
ATOM 1919 C CA . GLU A 1 257 ? 21.556 35.159 -1.801 1.00 32.76 257 GLU A CA 1
ATOM 1920 C C . GLU A 1 257 ? 20.465 34.630 -0.863 1.00 32.82 257 GLU A C 1
ATOM 1921 O O . GLU A 1 257 ? 19.303 35.029 -0.954 1.00 31.76 257 GLU A O 1
ATOM 1935 N N . GLU A 1 259 ? 19.919 35.310 2.249 1.00 35.72 259 GLU A N 1
ATOM 1936 C CA . GLU A 1 259 ? 19.293 36.413 2.975 1.00 38.21 259 GLU A CA 1
ATOM 1937 C C . GLU A 1 259 ? 18.218 37.106 2.121 1.00 39.07 259 GLU A C 1
ATOM 1938 O O . GLU A 1 259 ? 17.212 37.566 2.641 1.00 38.75 259 GLU A O 1
ATOM 1944 N N . ARG A 1 260 ? 18.425 37.153 0.807 1.00 41.27 260 ARG A N 1
ATOM 1945 C CA . ARG A 1 260 ? 17.424 37.747 -0.074 1.00 43.16 260 ARG A CA 1
ATOM 1946 C C . ARG A 1 260 ? 16.087 36.988 -0.067 1.00 44.24 260 ARG A C 1
ATOM 1947 O O . ARG A 1 260 ? 15.047 37.601 -0.241 1.00 44.08 260 ARG A O 1
ATOM 1955 N N . GLN A 1 261 ? 16.096 35.681 0.209 1.00 45.88 261 GLN A N 1
ATOM 1956 C CA . GLN A 1 261 ? 14.833 34.923 0.354 1.00 47.72 261 GLN A CA 1
ATOM 1957 C C . GLN A 1 261 ? 13.837 35.492 1.386 1.00 48.47 261 GLN A C 1
ATOM 1958 O O . GLN A 1 261 ? 12.626 35.362 1.206 1.00 48.78 261 GLN A O 1
ATOM 1964 N N . TYR A 1 262 ? 14.340 36.122 2.448 1.00 48.44 262 TYR A N 1
ATOM 1965 C CA . TYR A 1 262 ? 13.483 36.660 3.515 1.00 49.16 262 TYR A CA 1
ATOM 1966 C C . TYR A 1 262 ? 13.271 38.179 3.454 1.00 49.75 262 TYR A C 1
ATOM 1967 O O . TYR A 1 262 ? 12.297 38.700 4.020 1.00 49.89 262 TYR A O 1
ATOM 1976 N N . GLN A 1 263 ? 14.184 38.878 2.776 1.00 50.27 263 GLN A N 1
ATOM 1977 C CA . GLN A 1 263 ? 14.136 40.339 2.632 1.00 51.05 263 GLN A CA 1
ATOM 1978 C C . GLN A 1 263 ? 13.612 40.737 1.269 1.00 51.72 263 GLN A C 1
ATOM 1979 O O . GLN A 1 263 ? 14.323 41.364 0.477 1.00 52.37 263 GLN A O 1
#

Radius of gyration: 21.61 Å; Cα contacts (8 Å, |Δi|>4): 360; chains: 1; bounding box: 64×49×45 Å